Protein AF-A0A968RIL1-F1 (afdb_monomer_lite)

Sequence (267 aa):
MQGIQVLARLIKALFEVDYPDYLASLVTKQLEWQIQPVDIEAFRAKIRAVITHEDRTKELLIGYAEENPSEPVYIQYNIPERNEHFNPTIQQLRQVFGFPVTINLLDVEITTEGIYRPRAFVVEPDYLIDVSAVAMCFHQSGAYPILHLLKKFIPIESNKYLLLGNIANFFLDEQLSDSSKSYSDLLSQIFQLNPFAFCLMEDSEIKSLLASTKQHYAVLQKAIHQDFPTEGITASACFLEPSFYSETYGLQGRLDIFFSRTNNLPS

Foldseek 3Di:
DVVLLVVQVVCCVPVVDHDDPVCVVVNPDDPPPPPPPFAFPDKDQKWKWWFADDDPVQQWTWTATPVGRPDIATEHACDPPAHVVCVVVVVCCVVPVDPRWIKMFGTWTAGPVRYTYGRDIATPLQQADAPVLQVQQDDPVGGHNCRSVVVVVDDDDDDLVVLLVQLLLVLLVCCLVPVVDDPVNCVVVSCVSDVVSVVPDDPVSVVVSSVSSVVSNVVSSCCQPPVCVVVVFHSVQKDAFDKDGDSNRSYIYTDRIDGDPDPDDDD

Secondary structure (DSSP, 8-state):
-HHHHHHHHHHHHHH-PPPPHHHHHHHTS------PPPPEEEEEEEEEEEEEEEETTTTEEEEEETTEEEEEEEEE---TTTTGGGHHHHHHIIIII-SSEEEEEEEEEEETT-EEE-SEEEESTTSPEEHHHHHHTEETTEE-THHHHHHTTS-----HHHHHHHHHHHHHHHHHH-TT--HHHHHHHHHHH-HHHHHTS-HHHHHHHHHHHHHHHHHHHHIIIIIHHHTT--GGGEEES-EEEEGGGTEEEE-SEEE-SSS----

Radius of gyration: 27.77 Å; chains: 1; bounding box: 55×60×71 Å

Structure (mmCIF, N/CA/C/O backbone):
data_AF-A0A968RIL1-F1
#
_entry.id   AF-A0A968RIL1-F1
#
loop_
_atom_site.group_PDB
_atom_site.id
_atom_site.type_symbol
_atom_site.label_atom_id
_atom_site.label_alt_id
_atom_site.label_comp_id
_atom_site.label_asym_id
_atom_site.label_entity_id
_atom_site.label_seq_id
_atom_site.pdbx_PDB_ins_code
_atom_site.Cartn_x
_atom_site.Cartn_y
_atom_site.Cartn_z
_atom_site.occupancy
_atom_site.B_iso_or_equiv
_atom_site.auth_seq_id
_atom_site.auth_comp_id
_atom_site.auth_asym_id
_atom_site.auth_atom_id
_atom_site.pdbx_PDB_model_num
ATOM 1 N N . MET A 1 1 ? 21.136 22.119 -19.253 1.00 53.25 1 MET A N 1
ATOM 2 C CA . MET A 1 1 ? 21.306 23.142 -20.318 1.00 53.25 1 MET A CA 1
ATOM 3 C C . MET A 1 1 ? 19.989 23.558 -20.978 1.00 53.25 1 MET A C 1
ATOM 5 O O . MET A 1 1 ? 19.840 24.737 -21.263 1.00 53.25 1 MET A O 1
ATOM 9 N N . GLN A 1 2 ? 19.019 22.656 -21.174 1.00 57.53 2 GLN A N 1
ATOM 10 C CA . GLN A 1 2 ? 17.729 22.967 -21.821 1.00 57.53 2 GLN A CA 1
ATOM 11 C C . GLN A 1 2 ? 16.831 23.927 -21.010 1.00 57.53 2 GLN A C 1
ATOM 13 O O . GLN A 1 2 ? 16.226 24.822 -21.589 1.00 57.53 2 GLN A O 1
ATOM 18 N N . GLY A 1 3 ? 16.816 23.835 -19.673 1.00 64.00 3 GLY A N 1
ATOM 19 C CA . GLY A 1 3 ? 16.026 24.749 -18.827 1.00 64.00 3 GLY A CA 1
ATOM 20 C C . GLY A 1 3 ? 16.403 26.233 -18.968 1.00 64.00 3 GLY A C 1
ATOM 21 O O . GLY A 1 3 ? 15.532 27.096 -18.944 1.00 64.00 3 GLY A O 1
ATOM 22 N N . ILE A 1 4 ? 17.686 26.534 -19.210 1.00 72.94 4 ILE A N 1
ATOM 23 C CA . ILE A 1 4 ? 18.172 27.907 -19.439 1.00 72.94 4 ILE A CA 1
ATOM 24 C C . ILE A 1 4 ? 17.635 28.457 -20.768 1.00 72.94 4 ILE A C 1
ATOM 26 O O . ILE A 1 4 ? 17.275 29.627 -20.844 1.00 72.94 4 ILE A O 1
ATOM 30 N N . GLN A 1 5 ? 17.524 27.615 -21.802 1.00 70.38 5 GLN A N 1
ATOM 31 C CA . GLN A 1 5 ? 16.959 28.014 -23.095 1.00 70.38 5 GLN A CA 1
ATOM 32 C C . GLN A 1 5 ? 15.465 28.333 -22.984 1.00 70.38 5 GLN A C 1
ATOM 34 O O . GLN A 1 5 ? 15.009 29.328 -23.544 1.00 70.38 5 GLN A O 1
ATOM 39 N N . VAL A 1 6 ? 14.715 27.504 -22.250 1.00 73.56 6 VAL A N 1
ATOM 40 C CA . VAL A 1 6 ? 13.276 27.701 -22.019 1.00 73.56 6 VAL A CA 1
ATOM 41 C C . VAL A 1 6 ? 13.035 28.986 -21.230 1.00 73.56 6 VAL A C 1
ATOM 43 O O . VAL A 1 6 ? 12.244 29.817 -21.665 1.00 73.56 6 VAL A O 1
ATOM 46 N N . LEU A 1 7 ? 13.769 29.200 -20.134 1.00 77.38 7 LEU A N 1
ATOM 47 C CA . LEU A 1 7 ? 13.674 30.425 -19.334 1.00 77.38 7 LEU A CA 1
ATOM 48 C C . LEU A 1 7 ? 14.050 31.675 -20.138 1.00 77.38 7 LEU A C 1
ATOM 50 O O . LEU A 1 7 ? 13.319 32.659 -20.100 1.00 77.38 7 LEU A O 1
ATOM 54 N N . ALA A 1 8 ? 15.140 31.637 -20.910 1.00 77.75 8 ALA A N 1
ATOM 55 C CA . ALA A 1 8 ? 15.564 32.771 -21.732 1.00 77.75 8 ALA A CA 1
ATOM 56 C C . ALA A 1 8 ? 14.534 33.125 -22.821 1.00 77.75 8 ALA A C 1
ATOM 58 O O . ALA A 1 8 ? 14.268 34.304 -23.053 1.00 77.75 8 ALA A O 1
ATOM 59 N N . ARG A 1 9 ? 13.909 32.122 -23.458 1.00 73.88 9 ARG A N 1
ATOM 60 C CA . ARG A 1 9 ? 12.816 32.345 -24.421 1.00 73.88 9 ARG A CA 1
ATOM 61 C C . ARG A 1 9 ? 11.548 32.864 -23.747 1.00 73.88 9 ARG A C 1
ATOM 63 O O . ARG A 1 9 ? 10.910 33.751 -24.300 1.00 73.88 9 ARG A O 1
ATOM 70 N N . LEU A 1 10 ? 11.202 32.349 -22.567 1.00 78.25 10 LEU A N 1
ATOM 71 C CA . LEU A 1 10 ? 10.025 32.778 -21.809 1.00 78.25 10 LEU A CA 1
ATOM 72 C C . LEU A 1 10 ? 10.156 34.233 -21.342 1.00 78.25 10 LEU A C 1
ATOM 74 O O . LEU A 1 10 ? 9.219 35.007 -21.496 1.00 78.25 10 LEU A O 1
ATOM 78 N N . ILE A 1 11 ? 11.330 34.623 -20.834 1.00 81.88 11 ILE A N 1
ATOM 79 C CA . ILE A 1 11 ? 11.614 36.006 -20.428 1.00 81.88 11 ILE A CA 1
ATOM 80 C C . ILE A 1 11 ? 11.518 36.945 -21.635 1.00 81.88 11 ILE A C 1
ATOM 82 O O . ILE A 1 11 ? 10.842 37.967 -21.551 1.00 81.88 11 ILE A O 1
ATOM 86 N N . LYS A 1 12 ? 12.114 36.571 -22.775 1.00 82.88 12 LYS A N 1
ATOM 87 C CA . LYS A 1 12 ? 11.997 37.348 -24.016 1.00 82.88 12 LYS A CA 1
ATOM 88 C C . LYS A 1 12 ? 10.547 37.468 -24.497 1.00 82.88 12 LYS A C 1
ATOM 90 O O . LYS A 1 12 ? 10.151 38.534 -24.945 1.00 82.88 12 LYS A O 1
ATOM 95 N N . ALA A 1 13 ? 9.750 36.404 -24.392 1.00 82.06 13 ALA A N 1
ATOM 96 C CA . ALA A 1 13 ? 8.353 36.405 -24.827 1.00 82.06 13 ALA A CA 1
ATOM 97 C C . ALA A 1 13 ? 7.418 37.198 -23.897 1.00 82.06 13 ALA A C 1
ATOM 99 O O . ALA A 1 13 ? 6.479 37.820 -24.376 1.00 82.06 13 ALA A O 1
ATOM 100 N N . LEU A 1 14 ? 7.654 37.168 -22.581 1.00 84.56 14 LEU A N 1
ATOM 101 C CA . LEU A 1 14 ? 6.802 37.841 -21.592 1.00 84.56 14 LEU A CA 1
ATOM 102 C C . LEU A 1 14 ? 7.156 39.313 -21.392 1.00 84.56 14 LEU A C 1
ATOM 104 O O . LEU A 1 14 ? 6.270 40.118 -21.121 1.00 84.56 14 LEU A O 1
ATOM 108 N N . PHE A 1 15 ? 8.442 39.650 -21.470 1.00 85.00 15 PHE A N 1
ATOM 109 C CA . PHE A 1 15 ? 8.941 40.980 -21.123 1.00 85.00 15 PHE A CA 1
ATOM 110 C C . PHE A 1 15 ? 9.501 41.749 -22.323 1.00 85.00 15 PHE A C 1
ATOM 112 O O . PHE A 1 15 ? 9.922 42.885 -22.144 1.00 85.00 15 PHE A O 1
ATOM 119 N N . GLU A 1 16 ? 9.538 41.146 -23.518 1.00 81.12 16 GLU A N 1
ATOM 120 C CA . GLU A 1 16 ? 10.098 41.736 -24.750 1.00 81.12 16 GLU A CA 1
ATOM 121 C C . GLU A 1 16 ? 11.557 42.214 -24.611 1.00 81.12 16 GLU A C 1
ATOM 123 O O . GLU A 1 16 ? 12.050 43.017 -25.400 1.00 81.12 16 GLU A O 1
ATOM 128 N N . VAL A 1 17 ? 12.280 41.698 -23.613 1.00 84.19 17 VAL A N 1
ATOM 129 C CA . VAL A 1 17 ? 13.692 42.010 -23.374 1.00 84.19 17 VAL A CA 1
ATOM 130 C C . VAL A 1 17 ? 14.566 40.981 -24.081 1.00 84.19 17 VAL A C 1
ATOM 132 O O . VAL A 1 17 ? 14.414 39.772 -23.883 1.00 84.19 17 VAL A O 1
ATOM 135 N N . ASP A 1 18 ? 15.517 41.456 -24.883 1.00 77.56 18 ASP A N 1
ATOM 136 C CA . ASP A 1 18 ? 16.526 40.593 -25.486 1.00 77.56 18 ASP A CA 1
ATOM 137 C C . ASP A 1 18 ? 17.468 40.002 -24.428 1.00 77.56 18 ASP A C 1
ATOM 139 O O . ASP A 1 18 ? 17.887 40.665 -23.477 1.00 77.56 18 ASP A O 1
ATOM 143 N N . TYR A 1 19 ? 17.812 38.724 -24.589 1.00 79.94 19 TYR A N 1
ATOM 144 C CA . TYR A 1 19 ? 18.786 38.070 -23.721 1.00 79.94 19 TYR A CA 1
ATOM 145 C C . TYR A 1 19 ? 20.221 38.477 -24.111 1.00 79.94 19 TYR A C 1
ATOM 147 O O . TYR A 1 19 ? 20.496 38.691 -25.291 1.00 79.94 19 TYR A O 1
ATOM 155 N N . PRO A 1 20 ? 21.161 38.538 -23.149 1.00 80.81 20 PRO A N 1
ATOM 156 C CA . PRO A 1 20 ? 22.566 38.839 -23.424 1.00 80.81 20 PRO A CA 1
ATOM 157 C C . PRO A 1 20 ? 23.209 37.904 -24.462 1.00 80.81 20 PRO A C 1
ATOM 159 O O . PRO A 1 20 ? 22.924 36.705 -24.479 1.00 80.81 20 PRO A O 1
ATOM 162 N N . ASP A 1 21 ? 24.156 38.418 -25.252 1.00 76.38 21 ASP A N 1
ATOM 163 C CA . ASP A 1 21 ? 24.794 37.696 -26.370 1.00 76.38 21 ASP A CA 1
ATOM 164 C C . ASP A 1 21 ? 25.431 36.355 -25.976 1.00 76.38 21 ASP A C 1
ATOM 166 O O . ASP A 1 21 ? 25.415 35.396 -26.749 1.00 76.38 21 ASP A O 1
ATOM 170 N N . TYR A 1 22 ? 25.935 36.233 -24.743 1.00 75.94 22 TYR A N 1
ATOM 171 C CA . TYR A 1 22 ? 26.505 34.977 -24.246 1.00 75.94 22 TYR A CA 1
ATOM 172 C C . TYR A 1 22 ? 25.460 33.852 -24.088 1.00 75.94 22 TYR A C 1
ATOM 174 O O . TYR A 1 22 ? 25.831 32.680 -24.048 1.00 75.94 22 TYR A O 1
ATOM 182 N N . LEU A 1 23 ? 24.161 34.181 -24.023 1.00 72.31 23 LEU A N 1
ATOM 183 C CA . LEU A 1 23 ? 23.049 33.222 -24.041 1.00 72.31 23 LEU A CA 1
ATOM 184 C C . LEU A 1 23 ? 22.545 32.932 -25.461 1.00 72.31 23 LEU A C 1
ATOM 186 O O . LEU A 1 23 ? 21.860 31.930 -25.667 1.00 72.31 23 LEU A O 1
ATOM 190 N N . ALA A 1 24 ? 22.899 33.745 -26.459 1.00 71.75 24 ALA A N 1
ATOM 191 C CA . ALA A 1 24 ? 22.412 33.580 -27.828 1.00 71.75 24 ALA A CA 1
ATOM 192 C C . ALA A 1 24 ? 22.877 32.270 -28.477 1.00 71.75 24 ALA A C 1
ATOM 194 O O . ALA A 1 24 ? 22.104 31.629 -29.193 1.00 71.75 24 ALA A O 1
ATOM 195 N N . SER A 1 25 ? 24.098 31.829 -28.167 1.00 67.56 25 SER A N 1
ATOM 196 C CA . SER A 1 25 ? 24.654 30.535 -28.594 1.00 67.56 25 SER A CA 1
ATOM 197 C C . SER A 1 25 ? 23.993 29.336 -27.904 1.00 67.56 25 SER A C 1
ATOM 199 O O . SER A 1 25 ? 23.959 28.234 -28.449 1.00 67.56 25 SER A O 1
ATOM 201 N N . LEU A 1 26 ? 23.436 29.543 -26.707 1.00 65.56 26 LEU A N 1
ATOM 202 C CA . LEU A 1 26 ? 22.687 28.527 -25.979 1.00 65.56 26 LEU A CA 1
ATOM 203 C C . LEU A 1 26 ? 21.261 28.428 -26.523 1.00 65.56 26 LEU A C 1
ATOM 205 O O . LEU A 1 26 ? 20.776 27.323 -26.713 1.00 65.56 26 LEU A O 1
ATOM 209 N N . VAL A 1 27 ? 20.592 29.542 -26.823 1.00 63.34 27 VAL A N 1
ATOM 210 C CA . VAL A 1 27 ? 19.175 29.581 -27.243 1.00 63.34 27 VAL A CA 1
ATOM 211 C C . VAL A 1 27 ? 18.966 29.185 -28.717 1.00 63.34 27 VAL A C 1
ATOM 213 O O . VAL A 1 27 ? 17.836 28.915 -29.125 1.00 63.34 27 VAL A O 1
ATOM 216 N N . THR A 1 28 ? 20.032 29.092 -29.519 1.00 58.25 28 THR A N 1
ATOM 217 C CA . THR A 1 28 ? 19.972 28.799 -30.968 1.00 58.25 28 THR A CA 1
ATOM 218 C C . THR A 1 28 ? 19.616 27.354 -31.308 1.00 58.25 28 THR A C 1
ATOM 220 O O . THR A 1 28 ? 19.116 27.104 -32.402 1.00 58.25 28 THR A O 1
ATOM 223 N N . LYS A 1 29 ? 19.811 26.390 -30.396 1.00 58.31 29 LYS A N 1
ATOM 224 C CA . LYS A 1 29 ? 19.320 25.024 -30.626 1.00 58.31 29 LYS A CA 1
ATOM 225 C C . LYS A 1 29 ? 17.792 25.027 -30.577 1.00 58.31 29 LYS A C 1
ATOM 227 O O . LYS A 1 29 ? 17.181 25.360 -29.559 1.00 58.31 29 LYS A O 1
ATOM 232 N N . GLN A 1 30 ? 17.164 24.688 -31.697 1.00 52.94 30 GLN A N 1
ATOM 233 C CA . GLN A 1 30 ? 15.743 24.375 -31.754 1.00 52.94 30 GLN A CA 1
ATOM 234 C C . GLN A 1 30 ? 15.501 23.264 -30.718 1.00 52.94 30 GLN A C 1
ATOM 236 O O . GLN A 1 30 ? 16.172 22.234 -30.747 1.00 52.94 30 GLN A O 1
ATOM 241 N N . LEU A 1 31 ? 14.641 23.518 -29.724 1.00 52.09 31 LEU A N 1
ATOM 242 C CA . LEU A 1 31 ? 14.199 22.460 -28.820 1.00 52.09 31 LEU A CA 1
ATOM 243 C C . LEU A 1 31 ? 13.270 21.587 -29.656 1.00 52.09 31 LEU A C 1
ATOM 245 O O . LEU A 1 31 ? 12.082 21.879 -29.777 1.00 52.09 31 LEU A O 1
ATOM 249 N N . GLU A 1 32 ? 13.836 20.576 -30.299 1.00 43.81 32 GLU A N 1
ATOM 250 C CA . GLU A 1 32 ? 13.062 19.493 -30.877 1.00 43.81 32 GLU A CA 1
ATOM 251 C C . GLU A 1 32 ? 12.511 18.668 -29.717 1.00 43.81 32 GLU A C 1
ATOM 253 O O . GLU A 1 32 ? 13.123 17.707 -29.255 1.00 43.81 32 GLU A O 1
ATOM 258 N N . TRP A 1 33 ? 11.353 19.074 -29.203 1.00 46.56 33 TRP A N 1
ATOM 259 C CA . TRP A 1 33 ? 10.499 18.155 -28.467 1.00 46.56 33 TRP A CA 1
ATOM 260 C C . TRP A 1 33 ? 9.959 17.165 -29.489 1.00 46.56 33 TRP A C 1
ATOM 262 O O . TRP A 1 33 ? 8.890 17.361 -30.062 1.00 46.56 33 TRP A O 1
ATOM 272 N N . GLN A 1 34 ? 10.733 16.123 -29.771 1.00 43.75 34 GLN A N 1
ATOM 273 C CA . GLN A 1 34 ? 10.213 14.972 -30.485 1.00 43.75 34 GLN A CA 1
ATOM 274 C C . GLN A 1 34 ? 9.338 14.189 -29.506 1.00 43.75 34 GLN A C 1
ATOM 276 O O . GLN A 1 34 ? 9.743 13.166 -28.963 1.00 43.75 34 GLN A O 1
ATOM 281 N N . ILE A 1 35 ? 8.120 14.680 -29.268 1.00 51.22 35 ILE A N 1
ATOM 282 C CA . ILE A 1 35 ? 7.028 13.806 -28.844 1.00 51.22 35 ILE A CA 1
ATOM 283 C C . ILE A 1 35 ? 6.699 12.995 -30.094 1.00 51.22 35 ILE A C 1
ATOM 285 O O . ILE A 1 35 ? 5.795 13.341 -30.849 1.00 51.22 35 ILE A O 1
ATOM 289 N N . GLN A 1 36 ? 7.513 11.984 -30.393 1.00 55.31 36 GLN A N 1
ATOM 290 C CA . GLN A 1 36 ? 7.083 10.978 -31.346 1.00 55.31 36 GLN A CA 1
ATO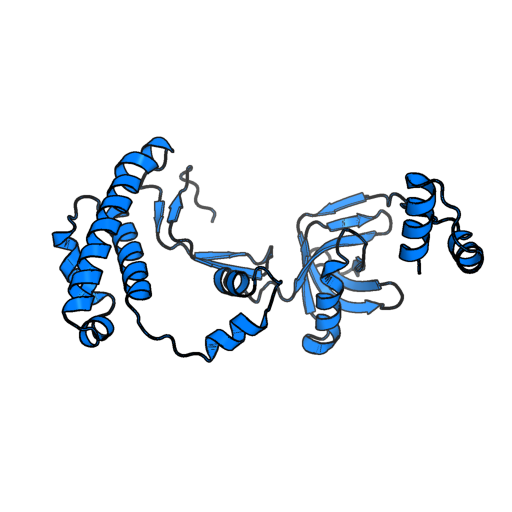M 291 C C . GLN A 1 36 ? 5.946 10.229 -30.650 1.00 55.31 36 GLN A C 1
ATOM 293 O O . GLN A 1 36 ? 6.183 9.661 -29.577 1.00 55.31 36 GLN A O 1
ATOM 298 N N . PRO A 1 37 ? 4.709 10.281 -31.173 1.00 64.50 37 PRO A N 1
ATOM 299 C CA . PRO A 1 37 ? 3.674 9.392 -30.685 1.00 64.50 37 PRO A CA 1
ATOM 300 C C . PRO A 1 37 ? 4.198 7.975 -30.902 1.00 64.50 37 PRO A C 1
ATOM 302 O O . PRO A 1 37 ? 4.520 7.591 -32.022 1.00 64.50 37 PRO A O 1
ATOM 305 N N . VAL A 1 38 ? 4.395 7.246 -29.810 1.00 77.25 38 VAL A N 1
ATOM 306 C CA . VAL A 1 38 ? 4.796 5.847 -29.893 1.00 77.25 38 VAL A CA 1
ATOM 307 C C . VAL A 1 38 ? 3.529 5.045 -30.101 1.00 77.25 38 VAL A C 1
ATOM 309 O O . VAL A 1 38 ? 2.594 5.169 -29.310 1.00 77.25 38 VAL A O 1
ATOM 312 N N . ASP A 1 39 ? 3.494 4.255 -31.168 1.00 86.69 39 ASP A N 1
ATOM 313 C CA . ASP A 1 39 ? 2.339 3.426 -31.479 1.00 86.69 39 ASP A CA 1
ATOM 314 C C . ASP A 1 39 ? 2.200 2.322 -30.423 1.00 86.69 39 ASP A C 1
ATOM 316 O O . ASP A 1 39 ? 3.096 1.497 -30.217 1.00 86.69 39 ASP A O 1
ATOM 320 N N . ILE A 1 40 ? 1.070 2.349 -29.715 1.00 90.19 40 ILE A N 1
ATOM 321 C CA . ILE A 1 40 ? 0.726 1.387 -28.669 1.00 90.19 40 ILE A CA 1
ATOM 322 C C . ILE A 1 40 ? -0.132 0.298 -29.306 1.00 90.19 40 ILE A C 1
ATOM 324 O O . ILE A 1 40 ? -1.228 0.567 -29.796 1.00 90.19 40 ILE A O 1
ATOM 328 N N . GLU A 1 41 ? 0.358 -0.935 -29.268 1.00 93.75 41 GLU A N 1
ATOM 329 C CA . GLU A 1 41 ? -0.364 -2.107 -29.762 1.00 93.75 41 GLU A CA 1
ATOM 330 C C . GLU A 1 41 ? -1.324 -2.655 -28.701 1.00 93.75 41 GLU A C 1
ATOM 332 O O . GLU A 1 41 ? -2.450 -3.050 -29.007 1.00 93.75 41 GLU A O 1
ATOM 337 N N . ALA A 1 42 ? -0.895 -2.668 -27.436 1.00 94.50 42 ALA A N 1
ATOM 338 C CA . ALA A 1 42 ? -1.668 -3.259 -26.355 1.00 94.50 42 ALA A CA 1
ATOM 339 C C . ALA A 1 42 ? -1.464 -2.553 -25.012 1.00 94.50 42 ALA A C 1
ATOM 341 O O . ALA A 1 42 ? -0.444 -1.916 -24.751 1.00 94.50 42 ALA A O 1
ATOM 342 N N . PHE A 1 43 ? -2.446 -2.733 -24.129 1.00 96.56 43 PHE A N 1
ATOM 343 C CA . PHE A 1 43 ? -2.391 -2.308 -22.735 1.00 96.56 43 PHE A CA 1
ATOM 344 C C . PHE A 1 43 ? -2.621 -3.500 -21.798 1.00 96.56 43 PHE A C 1
ATOM 346 O O . PHE A 1 43 ? -3.447 -4.384 -22.069 1.00 96.56 43 PHE A O 1
ATOM 353 N N . ARG A 1 44 ? -1.894 -3.518 -20.679 1.00 96.38 44 ARG A N 1
ATOM 354 C CA . ARG A 1 44 ? -2.031 -4.498 -19.595 1.00 96.38 44 ARG A CA 1
ATOM 355 C C . ARG A 1 44 ? -1.991 -3.782 -18.250 1.00 96.38 44 ARG A C 1
ATOM 357 O O . ARG A 1 44 ? -1.052 -3.050 -17.969 1.00 96.38 44 ARG A O 1
ATOM 364 N N . ALA A 1 45 ? -2.983 -4.030 -17.396 1.00 97.12 45 ALA A N 1
ATOM 365 C CA . ALA A 1 45 ? -3.045 -3.401 -16.073 1.00 97.12 45 ALA A CA 1
ATOM 366 C C . ALA A 1 45 ? -1.891 -3.845 -15.152 1.00 97.12 45 ALA A C 1
ATOM 368 O O . ALA A 1 45 ? -1.361 -3.039 -14.390 1.00 97.12 45 ALA A O 1
ATOM 369 N N . LYS A 1 46 ? -1.488 -5.118 -15.244 1.00 97.56 46 LYS A N 1
ATOM 370 C CA . LYS A 1 46 ? -0.384 -5.709 -14.482 1.00 97.56 46 LYS A CA 1
ATOM 371 C C . LYS A 1 46 ? 0.372 -6.705 -15.349 1.00 97.56 46 LYS A C 1
ATOM 373 O O . LYS A 1 46 ? -0.262 -7.472 -16.068 1.00 97.56 46 LYS A O 1
ATOM 378 N N . ILE A 1 47 ? 1.697 -6.725 -15.234 1.00 97.44 47 ILE A N 1
ATOM 379 C CA . ILE A 1 47 ? 2.551 -7.801 -15.747 1.00 97.44 47 ILE A CA 1
ATOM 380 C C . ILE A 1 47 ? 3.564 -8.159 -14.666 1.00 97.44 47 ILE A C 1
ATOM 382 O O . ILE A 1 47 ? 4.288 -7.287 -14.190 1.00 97.44 47 ILE A O 1
ATOM 386 N N . ARG A 1 48 ? 3.624 -9.437 -14.293 1.00 97.81 48 ARG A N 1
ATOM 387 C CA . ARG A 1 48 ? 4.630 -9.961 -13.368 1.00 97.81 48 ARG A CA 1
ATOM 388 C C . ARG A 1 48 ? 5.801 -10.522 -14.162 1.00 97.81 48 ARG A C 1
ATOM 390 O O . ARG A 1 48 ? 5.595 -11.285 -15.109 1.00 97.81 48 ARG A O 1
ATOM 397 N N . ALA A 1 49 ? 7.015 -10.107 -13.820 1.00 97.38 49 ALA A N 1
ATOM 398 C CA . ALA A 1 49 ? 8.217 -10.491 -14.545 1.00 97.38 49 ALA A CA 1
ATOM 399 C C . ALA A 1 49 ? 9.413 -10.694 -13.614 1.00 97.38 49 ALA A C 1
ATOM 401 O O . ALA A 1 49 ? 9.572 -9.998 -12.612 1.00 97.38 49 ALA A O 1
ATOM 402 N N . VAL A 1 50 ? 10.293 -11.615 -13.998 1.00 97.19 50 VAL A N 1
ATOM 403 C CA . VAL A 1 50 ? 11.606 -11.788 -13.372 1.00 97.19 50 VAL A CA 1
ATOM 404 C C . VAL A 1 50 ? 12.632 -11.059 -14.222 1.00 97.19 50 VAL A C 1
ATOM 406 O O . VAL A 1 50 ? 12.897 -11.437 -15.366 1.00 97.19 50 VAL A O 1
ATOM 409 N N . ILE A 1 51 ? 13.213 -10.000 -13.669 1.00 97.19 51 ILE A N 1
ATOM 410 C CA . ILE A 1 51 ? 14.245 -9.211 -14.336 1.00 97.19 51 ILE A CA 1
ATOM 411 C C . ILE A 1 51 ? 15.592 -9.868 -14.090 1.00 97.19 51 ILE A C 1
ATOM 413 O O . ILE A 1 51 ? 15.952 -10.151 -12.952 1.00 97.19 51 ILE A O 1
ATOM 417 N N . THR A 1 52 ? 16.340 -10.110 -15.160 1.00 96.12 52 THR A N 1
ATOM 418 C CA . THR A 1 52 ? 17.604 -10.859 -15.110 1.00 96.12 52 THR A CA 1
ATOM 419 C C . THR A 1 52 ? 18.827 -9.968 -15.241 1.00 96.12 52 THR A C 1
ATOM 421 O O . THR A 1 52 ? 19.889 -10.315 -14.734 1.00 96.12 52 THR A O 1
ATOM 424 N N . HIS A 1 53 ? 18.697 -8.842 -15.937 1.00 94.94 53 HIS A N 1
ATOM 425 C CA . HIS A 1 53 ? 19.755 -7.857 -16.104 1.00 94.94 53 HIS A CA 1
ATOM 426 C C . HIS A 1 53 ? 19.186 -6.555 -16.673 1.00 94.94 53 HIS A C 1
ATOM 428 O O . HIS A 1 53 ? 17.993 -6.427 -16.957 1.00 94.94 53 HIS A O 1
ATOM 434 N N . GLU A 1 54 ? 20.069 -5.584 -16.858 1.00 95.44 54 GLU A N 1
ATOM 435 C CA . GLU A 1 54 ? 19.745 -4.257 -17.348 1.00 95.44 54 GLU A CA 1
ATOM 436 C C . GLU A 1 54 ? 20.720 -3.838 -18.453 1.00 95.44 54 GLU A C 1
ATOM 438 O O . GLU A 1 54 ? 21.939 -3.937 -18.290 1.00 95.44 54 GLU A O 1
ATOM 443 N N . ASP A 1 55 ? 20.186 -3.295 -19.545 1.00 95.44 55 ASP A N 1
ATOM 444 C CA . ASP A 1 55 ? 20.947 -2.531 -20.529 1.00 95.44 55 ASP A CA 1
ATOM 445 C C . ASP A 1 55 ? 20.862 -1.035 -20.199 1.00 95.44 55 ASP A C 1
ATOM 447 O O . ASP A 1 55 ? 19.933 -0.319 -20.581 1.00 95.44 55 ASP A O 1
ATOM 451 N N . ARG A 1 56 ? 21.891 -0.549 -19.502 1.00 91.69 56 ARG A N 1
ATOM 452 C CA . ARG A 1 56 ? 22.008 0.851 -19.067 1.00 91.69 56 ARG A CA 1
ATOM 453 C C . ARG A 1 56 ? 22.144 1.837 -20.218 1.00 91.69 56 ARG A C 1
ATOM 455 O O . ARG A 1 56 ? 21.844 3.011 -20.039 1.00 91.69 56 ARG A O 1
ATOM 462 N N . THR A 1 57 ? 22.672 1.394 -21.358 1.00 92.75 57 THR A N 1
ATOM 463 C CA . THR A 1 57 ? 22.901 2.288 -22.501 1.00 92.75 57 THR A CA 1
ATOM 464 C C . THR A 1 57 ? 21.600 2.628 -23.207 1.00 92.75 57 THR A C 1
ATOM 466 O O . THR A 1 57 ? 21.475 3.720 -23.754 1.00 92.75 57 THR A O 1
ATOM 469 N N . LYS A 1 58 ? 20.635 1.707 -23.153 1.00 93.25 58 LYS A N 1
ATOM 470 C CA . LYS A 1 58 ? 19.308 1.849 -23.757 1.00 93.25 58 LYS A CA 1
ATOM 471 C C . LYS A 1 58 ? 18.201 2.144 -22.749 1.00 93.25 58 LYS A C 1
ATOM 473 O O . LYS A 1 58 ? 17.065 2.338 -23.161 1.00 93.25 58 LYS A O 1
ATOM 478 N N . GLU A 1 59 ? 18.530 2.156 -21.458 1.00 96.06 59 GLU A N 1
ATOM 479 C CA . GLU A 1 59 ? 17.575 2.338 -20.361 1.00 96.06 59 GLU A CA 1
ATOM 480 C C . GLU A 1 59 ? 16.476 1.262 -20.361 1.00 96.06 59 GLU A C 1
ATOM 482 O O . GLU A 1 59 ? 15.281 1.534 -20.223 1.00 96.06 59 GLU A O 1
ATOM 487 N N . LEU A 1 60 ? 16.911 0.006 -20.524 1.00 97.12 60 LEU A N 1
ATOM 488 C CA . LEU A 1 60 ? 16.045 -1.168 -20.574 1.00 97.12 60 LEU A CA 1
ATOM 489 C C . LEU A 1 60 ? 16.354 -2.134 -19.429 1.00 97.12 60 LEU A C 1
ATOM 491 O O . LEU A 1 60 ? 17.501 -2.530 -19.222 1.00 97.12 60 LEU A O 1
ATOM 495 N N . LEU A 1 61 ? 15.315 -2.588 -18.738 1.00 97.31 61 LEU A N 1
ATOM 496 C CA . LEU A 1 61 ? 15.344 -3.815 -17.950 1.00 97.31 61 LEU A CA 1
ATOM 497 C C . LEU A 1 61 ? 14.975 -4.998 -18.850 1.00 97.31 61 LEU A C 1
ATOM 499 O O . LEU A 1 61 ? 14.044 -4.901 -19.649 1.00 97.31 61 LEU A O 1
ATOM 503 N N . ILE A 1 62 ? 15.694 -6.112 -18.716 1.00 97.62 62 ILE A N 1
ATOM 504 C CA . ILE A 1 62 ? 15.499 -7.308 -19.542 1.00 97.62 62 ILE A CA 1
ATOM 505 C C . ILE A 1 62 ? 15.185 -8.494 -18.634 1.00 97.62 62 ILE A C 1
ATOM 507 O O . ILE A 1 62 ? 15.912 -8.805 -17.682 1.00 97.62 62 ILE A O 1
ATOM 511 N N . GLY A 1 63 ? 14.089 -9.176 -18.931 1.00 96.94 63 GLY A N 1
ATOM 512 C CA . GLY A 1 63 ? 13.579 -10.257 -18.100 1.00 96.94 63 GLY A CA 1
ATOM 513 C C . GLY A 1 63 ? 12.614 -11.155 -18.844 1.00 96.94 63 GLY A C 1
ATOM 514 O O . GLY A 1 63 ? 12.551 -11.124 -20.068 1.00 96.94 63 GLY A O 1
ATOM 515 N N . TYR A 1 64 ? 11.851 -11.931 -18.088 1.00 97.75 64 TYR A N 1
ATOM 516 C CA . TYR A 1 64 ? 10.841 -12.845 -18.612 1.00 97.75 64 TYR A CA 1
ATOM 517 C C . TYR A 1 64 ? 9.532 -12.611 -17.868 1.00 97.75 64 TYR A C 1
ATOM 519 O O . TYR A 1 64 ? 9.524 -12.570 -16.635 1.00 97.75 64 TYR A O 1
ATOM 527 N N . ALA A 1 65 ? 8.441 -12.426 -18.609 1.00 96.69 65 ALA A N 1
ATOM 528 C CA . ALA A 1 65 ? 7.108 -12.330 -18.025 1.00 96.69 65 ALA A CA 1
ATOM 529 C C . ALA A 1 65 ? 6.605 -13.728 -17.642 1.00 96.69 65 ALA A C 1
ATOM 531 O O . ALA A 1 65 ? 6.852 -14.693 -18.361 1.00 96.69 65 ALA A O 1
ATOM 532 N N . GLU A 1 66 ? 5.863 -13.850 -16.543 1.00 94.19 66 GLU A N 1
ATOM 533 C CA . GLU A 1 66 ? 5.336 -15.153 -16.105 1.00 94.19 66 GLU A CA 1
ATOM 534 C C . GLU A 1 66 ? 4.344 -15.761 -17.105 1.00 94.19 66 GLU A C 1
ATOM 536 O O . GLU A 1 66 ? 4.319 -16.974 -17.292 1.00 94.19 66 GLU A O 1
ATOM 541 N N . GLU A 1 67 ? 3.557 -14.921 -17.782 1.00 89.94 67 GLU A N 1
ATOM 542 C CA . GLU A 1 67 ? 2.593 -15.363 -18.799 1.00 89.94 67 GLU A CA 1
ATOM 543 C C . GLU A 1 67 ? 3.276 -15.948 -20.047 1.00 89.94 67 GLU A C 1
ATOM 545 O O . GLU A 1 67 ? 2.705 -16.809 -20.716 1.00 89.94 67 GLU A O 1
ATOM 550 N N . ASN A 1 68 ? 4.496 -15.498 -20.359 1.00 90.50 68 ASN A N 1
ATOM 551 C CA . ASN A 1 68 ? 5.289 -15.992 -21.482 1.00 90.50 68 ASN A CA 1
ATOM 552 C C . ASN A 1 68 ? 6.775 -16.086 -21.088 1.00 90.50 68 ASN A C 1
ATOM 554 O O . ASN A 1 68 ? 7.565 -15.195 -21.404 1.00 90.50 68 ASN A O 1
ATOM 558 N N . PRO A 1 69 ? 7.180 -17.175 -20.413 1.00 89.50 69 PRO A N 1
ATOM 559 C CA . PRO A 1 69 ? 8.535 -17.319 -19.892 1.00 89.50 69 PRO A CA 1
ATOM 560 C C . PRO A 1 69 ? 9.567 -17.693 -20.968 1.00 89.50 69 PRO A C 1
ATOM 562 O O . PRO A 1 69 ? 10.749 -17.813 -20.658 1.00 89.50 69 PRO A O 1
ATOM 565 N N . SER A 1 70 ? 9.140 -17.927 -22.215 1.00 89.94 70 SER A N 1
ATOM 566 C CA . SER A 1 70 ? 10.027 -18.375 -23.300 1.00 89.94 70 SER A CA 1
ATOM 567 C C . SER A 1 70 ? 10.687 -17.217 -24.044 1.00 89.94 70 SER A C 1
ATOM 569 O O . SER A 1 70 ? 11.757 -17.393 -24.624 1.00 89.94 70 SER A O 1
ATOM 571 N N . GLU A 1 71 ? 10.059 -16.043 -24.032 1.00 92.75 71 GLU A N 1
ATOM 572 C CA . GLU A 1 71 ? 10.515 -14.871 -24.773 1.00 92.75 71 GLU A CA 1
ATOM 573 C C . GLU A 1 71 ? 10.927 -13.757 -23.806 1.00 92.75 71 GLU A C 1
ATOM 575 O O . GLU A 1 71 ? 10.223 -13.493 -22.825 1.00 92.75 71 GLU A O 1
ATOM 580 N N . PRO A 1 72 ? 12.071 -13.097 -24.051 1.00 95.75 72 PRO A N 1
ATOM 581 C CA . PRO A 1 72 ? 12.489 -11.990 -23.217 1.00 95.75 72 PRO A CA 1
ATOM 582 C C . PRO A 1 72 ? 11.579 -10.782 -23.442 1.00 95.75 72 PRO A C 1
ATOM 584 O O . PRO A 1 72 ? 11.246 -10.431 -24.574 1.00 95.75 72 PRO A O 1
ATOM 587 N N . VAL A 1 73 ? 11.246 -10.099 -22.354 1.00 96.81 73 VAL A N 1
ATOM 588 C CA . VAL A 1 73 ? 10.567 -8.804 -22.381 1.00 96.81 73 VAL A CA 1
ATOM 589 C C . VAL A 1 73 ? 11.577 -7.683 -22.168 1.00 96.81 73 VAL A C 1
ATOM 591 O O . VAL A 1 73 ? 12.474 -7.777 -21.323 1.00 96.81 73 VAL A O 1
ATOM 594 N N . TYR A 1 74 ? 11.415 -6.608 -22.935 1.00 97.69 74 TYR A N 1
ATOM 595 C CA . TYR A 1 74 ? 12.255 -5.416 -22.877 1.00 97.69 74 TYR A CA 1
ATOM 596 C C . TYR A 1 74 ? 11.450 -4.282 -22.259 1.00 97.69 74 TYR A C 1
ATOM 598 O O . TYR A 1 74 ? 10.483 -3.806 -22.850 1.00 97.69 74 TYR A O 1
ATOM 606 N N . ILE A 1 75 ? 11.829 -3.861 -21.058 1.00 98.06 75 ILE A N 1
ATOM 607 C CA . ILE A 1 75 ? 11.049 -2.930 -20.246 1.00 98.06 75 ILE A CA 1
ATOM 608 C C . ILE A 1 75 ? 11.790 -1.606 -20.148 1.00 98.06 75 ILE A C 1
ATOM 610 O O . ILE A 1 75 ? 12.862 -1.521 -19.554 1.00 98.06 75 ILE A O 1
ATOM 614 N N . GLN A 1 76 ? 11.205 -0.561 -20.713 1.00 97.56 76 GLN A N 1
ATOM 615 C CA . GLN A 1 76 ? 11.792 0.769 -20.740 1.00 97.56 76 GLN A CA 1
ATOM 616 C C . GLN A 1 76 ? 11.501 1.532 -19.443 1.00 97.56 76 GLN A C 1
ATOM 618 O O . GLN A 1 76 ? 10.349 1.658 -19.014 1.00 97.56 76 GLN A O 1
ATOM 623 N N . TYR A 1 77 ? 12.554 2.074 -18.833 1.00 96.75 77 TYR A N 1
ATOM 624 C CA . TYR A 1 77 ? 12.467 2.985 -17.690 1.00 96.75 77 TYR A CA 1
ATOM 625 C C . TYR A 1 77 ? 13.000 4.375 -18.081 1.00 96.75 77 TYR A C 1
ATOM 627 O O . TYR A 1 77 ? 13.427 4.578 -19.213 1.00 96.75 77 TYR A O 1
ATOM 635 N N . ASN A 1 78 ? 12.949 5.339 -17.158 1.00 95.88 78 ASN A N 1
ATOM 636 C CA . ASN A 1 78 ? 13.369 6.726 -17.392 1.00 95.88 78 ASN A CA 1
ATOM 637 C C . ASN A 1 78 ? 12.557 7.464 -18.478 1.00 95.88 78 ASN A C 1
ATOM 639 O O . ASN A 1 78 ? 13.053 8.352 -19.166 1.00 95.88 78 ASN A O 1
ATOM 643 N N . ILE A 1 79 ? 11.284 7.108 -18.633 1.00 94.06 79 ILE A N 1
ATOM 644 C CA . ILE A 1 79 ? 10.376 7.775 -19.564 1.00 94.06 79 ILE A CA 1
ATOM 645 C C . ILE A 1 79 ? 9.834 9.047 -18.881 1.00 94.06 79 ILE A C 1
ATOM 647 O O 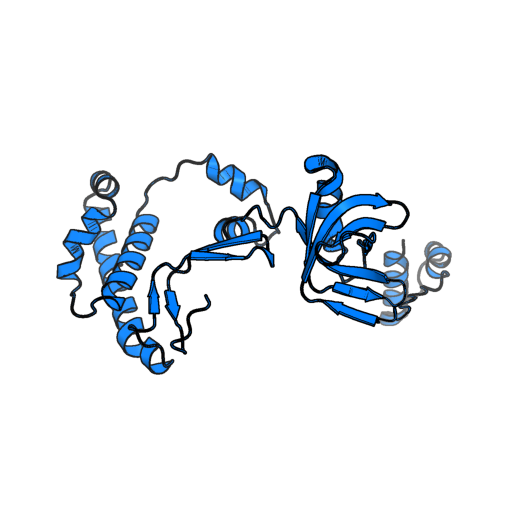. ILE A 1 79 ? 9.181 8.922 -17.830 1.00 94.06 79 ILE A O 1
ATOM 651 N N . PRO A 1 80 ? 10.060 10.247 -19.459 1.00 91.44 80 PRO A N 1
ATOM 652 C CA . PRO A 1 80 ? 9.561 11.510 -18.916 1.00 91.44 80 PRO A CA 1
ATOM 653 C C . PRO A 1 80 ? 8.053 11.478 -18.683 1.00 91.44 80 PRO A C 1
ATOM 655 O O . PRO A 1 80 ? 7.319 10.900 -19.487 1.00 91.44 80 PRO A O 1
ATOM 658 N N . GLU A 1 81 ? 7.598 12.060 -17.570 1.00 89.25 81 GLU A N 1
ATOM 659 C CA . GLU A 1 81 ? 6.178 12.134 -17.171 1.00 89.25 81 GLU A CA 1
ATOM 660 C C . GLU A 1 81 ? 5.465 10.780 -16.994 1.00 89.25 81 GLU A C 1
ATOM 662 O O . GLU A 1 81 ? 4.269 10.736 -16.702 1.00 89.25 81 GLU A O 1
ATOM 667 N N . ARG A 1 82 ? 6.185 9.660 -17.125 1.00 92.75 82 ARG A N 1
ATOM 668 C CA . ARG A 1 82 ? 5.611 8.318 -17.017 1.00 92.75 82 ARG A CA 1
ATOM 669 C C . ARG A 1 82 ? 6.205 7.517 -15.878 1.00 92.75 82 ARG A C 1
ATOM 671 O O . ARG A 1 82 ? 5.450 7.014 -15.056 1.00 92.75 82 ARG A O 1
ATOM 678 N N . ASN A 1 83 ? 7.524 7.335 -15.878 1.00 96.38 83 ASN A N 1
ATOM 679 C CA . ASN A 1 83 ? 8.185 6.474 -14.899 1.00 96.38 83 ASN A CA 1
ATOM 680 C C . ASN A 1 83 ? 9.591 6.947 -14.481 1.00 96.38 83 ASN A C 1
ATOM 682 O O . ASN A 1 83 ? 10.255 6.264 -13.703 1.00 96.38 83 ASN A O 1
ATOM 686 N N . GLU A 1 84 ? 10.032 8.134 -14.915 1.00 95.25 84 GLU A N 1
ATOM 687 C CA . GLU A 1 84 ? 11.324 8.735 -14.530 1.00 95.25 84 GLU A CA 1
ATOM 688 C C . GLU A 1 84 ? 11.522 8.870 -13.010 1.00 95.25 84 GLU A C 1
ATOM 690 O O . GLU A 1 84 ? 12.631 8.750 -12.490 1.00 95.25 84 GLU A O 1
ATOM 695 N N . HIS A 1 85 ? 10.434 9.050 -12.262 1.00 92.31 85 HIS A N 1
ATOM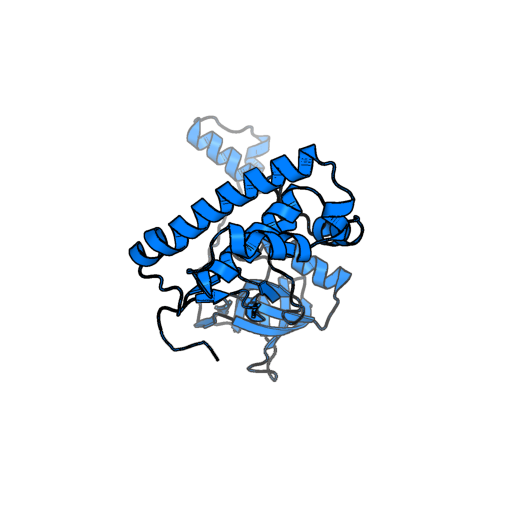 696 C CA . HIS A 1 85 ? 10.449 9.167 -10.802 1.00 92.31 85 HIS A CA 1
ATOM 697 C C . HIS A 1 85 ? 10.856 7.855 -10.109 1.00 92.31 85 HIS A C 1
ATOM 699 O O . HIS A 1 85 ? 11.226 7.875 -8.937 1.00 92.31 85 HIS A O 1
ATOM 705 N N . PHE A 1 86 ? 10.865 6.731 -10.834 1.00 95.00 86 PHE A N 1
ATOM 706 C CA . PHE A 1 86 ? 11.362 5.442 -10.355 1.00 95.00 86 PHE A CA 1
ATOM 707 C C . PHE A 1 86 ? 12.855 5.220 -10.627 1.00 95.00 86 PHE A C 1
ATOM 709 O O . PHE A 1 86 ? 13.391 4.203 -10.194 1.00 95.00 86 PHE A O 1
ATOM 716 N N . ASN A 1 87 ? 13.574 6.154 -11.261 1.00 94.56 87 ASN A N 1
ATOM 717 C CA . ASN A 1 87 ? 15.024 6.025 -11.469 1.00 94.56 87 ASN A CA 1
ATOM 718 C C . ASN A 1 87 ? 15.816 5.722 -10.181 1.00 94.56 87 ASN A C 1
ATOM 720 O O . ASN A 1 87 ? 16.708 4.869 -10.235 1.00 94.56 87 ASN A O 1
ATOM 724 N N . PRO A 1 88 ? 15.507 6.334 -9.013 1.00 92.31 88 PRO A N 1
ATOM 725 C CA . PRO A 1 88 ? 16.134 5.943 -7.754 1.00 92.31 88 PRO A CA 1
ATOM 726 C C . PRO A 1 88 ? 15.874 4.473 -7.404 1.00 92.31 88 PRO A C 1
ATOM 728 O O . PRO A 1 88 ? 16.800 3.778 -6.998 1.00 92.31 88 PRO A O 1
ATOM 731 N N . THR A 1 89 ? 14.655 3.973 -7.620 1.00 91.81 89 THR A N 1
ATOM 732 C CA . THR A 1 89 ? 14.296 2.560 -7.424 1.00 91.81 89 THR A CA 1
ATOM 733 C C . THR A 1 89 ? 15.098 1.651 -8.353 1.00 91.81 89 THR A C 1
ATOM 735 O O . THR A 1 89 ? 15.687 0.679 -7.887 1.00 91.81 89 THR A O 1
ATOM 738 N N . ILE A 1 90 ? 15.218 1.999 -9.640 1.00 94.12 90 ILE A N 1
ATOM 739 C CA . ILE A 1 90 ? 16.045 1.246 -10.599 1.00 94.12 90 ILE A CA 1
ATOM 740 C C . ILE A 1 90 ? 17.516 1.236 -10.167 1.00 94.12 90 ILE A C 1
ATOM 742 O O . ILE A 1 90 ? 18.190 0.213 -10.247 1.00 94.12 90 ILE A O 1
ATOM 746 N N . GLN A 1 91 ? 18.030 2.345 -9.633 1.00 92.25 91 GLN A N 1
ATOM 747 C CA . GLN A 1 91 ? 19.374 2.373 -9.063 1.00 92.25 91 GLN A CA 1
ATOM 748 C C . GLN A 1 91 ? 19.510 1.441 -7.844 1.00 92.25 91 GLN A C 1
ATOM 750 O O . GLN A 1 91 ? 20.537 0.771 -7.721 1.00 92.25 91 GLN A O 1
ATOM 755 N N . GLN A 1 92 ? 18.501 1.368 -6.968 1.00 89.00 92 GLN A N 1
ATOM 756 C CA . GLN A 1 92 ? 18.506 0.456 -5.816 1.00 89.00 92 GLN A CA 1
ATOM 757 C C . GLN A 1 92 ? 18.478 -1.018 -6.234 1.00 89.00 92 GLN A C 1
ATOM 759 O O . GLN A 1 92 ? 19.161 -1.824 -5.602 1.00 89.00 92 GLN A O 1
ATOM 764 N N . LEU A 1 93 ? 17.781 -1.369 -7.323 1.00 90.62 93 LEU A N 1
ATOM 765 C CA . LEU A 1 93 ? 17.834 -2.724 -7.892 1.00 90.62 93 LEU A CA 1
ATOM 766 C C . LEU A 1 93 ? 19.278 -3.162 -8.151 1.00 90.62 93 LEU A C 1
ATOM 768 O O . LEU A 1 93 ? 19.668 -4.264 -7.785 1.00 90.62 93 LEU A O 1
ATOM 772 N N . ARG A 1 94 ? 20.107 -2.262 -8.692 1.00 86.25 94 ARG A N 1
ATOM 773 C CA . ARG A 1 94 ? 21.521 -2.538 -8.997 1.00 86.25 94 ARG A CA 1
ATOM 774 C C . ARG A 1 94 ? 22.388 -2.681 -7.747 1.00 86.25 94 ARG A C 1
ATOM 776 O O . ARG A 1 94 ? 23.326 -3.469 -7.738 1.00 86.25 94 ARG A O 1
ATOM 783 N N . GLN A 1 95 ? 22.149 -1.834 -6.747 1.00 87.12 95 GLN A N 1
ATOM 784 C CA . GLN A 1 95 ? 23.059 -1.661 -5.610 1.00 87.12 95 GLN A CA 1
ATOM 785 C C . GLN A 1 95 ? 22.745 -2.587 -4.437 1.00 87.12 95 GLN A C 1
ATOM 787 O O . GLN A 1 95 ? 23.656 -2.926 -3.684 1.00 87.12 95 GLN A O 1
ATOM 792 N N . VAL A 1 96 ? 21.474 -2.953 -4.266 1.00 86.88 96 VAL A N 1
ATOM 793 C CA . VAL A 1 96 ? 20.987 -3.634 -3.063 1.00 86.88 96 VAL A CA 1
ATOM 794 C C . VAL A 1 96 ? 20.395 -4.998 -3.392 1.00 86.88 96 VAL A C 1
ATOM 796 O O . VAL A 1 96 ? 20.827 -5.987 -2.812 1.00 86.88 96 VAL A O 1
ATOM 799 N N . PHE A 1 97 ? 19.432 -5.062 -4.315 1.00 85.31 97 PHE A N 1
ATOM 800 C CA . PHE A 1 97 ? 18.732 -6.315 -4.626 1.00 85.31 97 PHE A CA 1
ATOM 801 C C . PHE A 1 97 ? 19.586 -7.253 -5.487 1.00 85.31 97 PHE A C 1
ATOM 803 O O . PHE A 1 97 ? 19.668 -8.448 -5.217 1.00 85.31 97 PHE A O 1
ATOM 810 N N . GLY A 1 98 ? 20.260 -6.699 -6.495 1.00 90.06 98 GLY A N 1
ATOM 811 C CA . GLY A 1 98 ? 20.901 -7.481 -7.543 1.00 90.06 98 GLY A CA 1
ATOM 812 C C . GLY A 1 98 ? 19.883 -8.098 -8.504 1.00 90.06 98 GLY A C 1
ATOM 813 O O . GLY A 1 98 ? 18.681 -7.857 -8.416 1.00 90.06 98 GLY A O 1
ATOM 814 N N . PHE A 1 99 ? 20.389 -8.888 -9.448 1.00 93.50 99 PHE A N 1
ATOM 815 C CA . PHE A 1 99 ? 19.573 -9.684 -10.358 1.00 93.50 99 PHE A CA 1
ATOM 816 C C . PHE A 1 99 ? 19.885 -11.179 -10.166 1.00 93.50 99 PHE A C 1
ATOM 818 O O . PHE A 1 99 ? 21.040 -11.513 -9.880 1.00 93.50 99 PHE A O 1
ATOM 825 N N . PRO A 1 100 ? 18.911 -12.085 -10.372 1.00 95.25 100 PRO A N 1
ATOM 826 C CA . PRO A 1 100 ? 17.534 -11.814 -10.788 1.00 95.25 100 PRO A CA 1
ATOM 827 C C . PRO A 1 100 ? 16.653 -11.242 -9.664 1.00 95.25 100 PRO A C 1
ATOM 829 O O . PRO A 1 100 ? 16.925 -11.478 -8.493 1.00 95.25 100 PRO A O 1
ATOM 832 N N . VAL A 1 101 ? 15.599 -10.506 -10.031 1.00 95.94 101 VAL A N 1
ATOM 833 C CA . VAL A 1 101 ? 14.640 -9.886 -9.095 1.00 95.94 101 VAL A CA 1
ATOM 834 C C . VAL A 1 101 ? 13.222 -9.945 -9.658 1.00 95.94 101 VAL A C 1
ATOM 836 O O . VAL A 1 101 ? 13.024 -9.751 -10.863 1.00 95.94 101 VAL A O 1
ATOM 839 N N . THR A 1 102 ? 12.234 -10.205 -8.806 1.00 96.44 102 THR A N 1
ATOM 840 C CA . THR A 1 102 ? 10.825 -10.256 -9.225 1.00 96.44 102 THR A CA 1
ATOM 841 C C . THR A 1 102 ? 10.213 -8.864 -9.160 1.00 96.44 102 THR A C 1
ATOM 843 O O . THR A 1 102 ? 10.379 -8.152 -8.170 1.00 96.44 102 THR A O 1
ATOM 846 N N . ILE A 1 103 ? 9.502 -8.450 -10.210 1.00 97.06 103 ILE A N 1
ATOM 847 C CA . ILE A 1 103 ? 8.864 -7.134 -10.287 1.00 97.06 103 ILE A CA 1
ATOM 848 C C . ILE A 1 103 ? 7.454 -7.259 -10.864 1.00 97.06 103 ILE A C 1
ATOM 850 O O . ILE A 1 103 ? 7.241 -7.917 -11.884 1.00 97.06 103 ILE A O 1
ATOM 854 N N . ASN A 1 104 ? 6.507 -6.547 -10.255 1.00 98.25 104 ASN A N 1
ATOM 855 C CA . ASN A 1 104 ? 5.238 -6.211 -10.890 1.00 98.25 104 ASN A CA 1
ATOM 856 C C . ASN A 1 104 ? 5.355 -4.876 -11.629 1.00 98.25 104 ASN A C 1
ATOM 858 O O . ASN A 1 104 ? 5.738 -3.848 -11.066 1.00 98.25 104 ASN A O 1
ATOM 862 N N . LEU A 1 105 ? 5.004 -4.906 -12.908 1.00 98.06 105 LEU A N 1
ATOM 863 C CA . LEU A 1 105 ? 4.860 -3.752 -13.780 1.00 98.06 105 LEU A CA 1
ATOM 864 C C . LEU A 1 105 ? 3.391 -3.344 -13.801 1.00 98.06 105 LEU A C 1
ATOM 866 O O . LEU A 1 105 ? 2.529 -4.182 -14.073 1.00 98.06 105 LEU A O 1
ATOM 870 N N . LEU A 1 106 ? 3.106 -2.073 -13.535 1.00 98.19 106 LEU A N 1
ATOM 871 C CA . LEU A 1 106 ? 1.737 -1.558 -13.467 1.00 98.19 106 LEU A CA 1
ATOM 872 C C . LEU A 1 106 ? 1.449 -0.600 -14.621 1.00 98.19 106 LEU A C 1
ATOM 874 O O . LEU A 1 106 ? 2.324 0.186 -15.004 1.00 98.19 106 LEU A O 1
ATOM 878 N N . ASP A 1 107 ? 0.218 -0.657 -15.134 1.00 97.56 107 ASP A N 1
ATOM 879 C CA . ASP A 1 107 ? -0.271 0.132 -16.270 1.00 97.56 107 ASP A CA 1
ATOM 880 C C . ASP A 1 107 ? 0.721 0.112 -17.447 1.00 97.56 107 ASP A C 1
ATOM 882 O O . ASP A 1 107 ? 1.374 1.106 -17.784 1.00 97.56 107 ASP A O 1
ATOM 886 N N . VAL A 1 108 ? 0.891 -1.062 -18.045 1.00 97.75 108 VAL A N 1
ATOM 887 C CA . VAL A 1 108 ? 1.903 -1.320 -19.068 1.00 97.75 108 VAL A CA 1
ATOM 888 C C . VAL A 1 108 ? 1.332 -1.070 -20.456 1.00 97.75 108 VAL A C 1
ATOM 890 O O . VAL A 1 108 ? 0.403 -1.749 -20.894 1.00 97.75 108 VAL A O 1
ATOM 893 N N . GLU A 1 109 ? 1.929 -0.115 -21.163 1.00 97.38 109 GLU A N 1
ATOM 894 C CA . GLU A 1 109 ? 1.752 0.051 -22.606 1.00 97.38 109 GLU A CA 1
ATOM 895 C C . GLU A 1 109 ? 2.791 -0.801 -23.330 1.00 97.38 109 GLU A C 1
ATOM 897 O O . GLU A 1 109 ? 3.972 -0.759 -22.982 1.00 97.38 109 GLU A O 1
ATOM 902 N N . ILE A 1 110 ? 2.356 -1.567 -24.324 1.00 96.38 110 ILE A N 1
ATOM 903 C CA . ILE A 1 110 ? 3.228 -2.381 -25.170 1.00 96.38 110 ILE A CA 1
ATOM 904 C C . ILE A 1 110 ? 3.249 -1.734 -26.549 1.00 96.38 110 ILE A C 1
ATOM 906 O O . ILE A 1 110 ? 2.196 -1.539 -27.164 1.00 96.38 110 ILE A O 1
ATOM 910 N N . THR A 1 111 ? 4.439 -1.354 -27.005 1.00 95.69 111 THR A N 1
ATOM 911 C CA . THR A 1 111 ? 4.624 -0.751 -28.329 1.00 95.69 111 THR A CA 1
ATOM 912 C C . THR A 1 111 ? 4.524 -1.805 -29.427 1.00 95.69 111 THR A C 1
ATOM 914 O O . THR A 1 111 ? 4.719 -2.990 -29.166 1.00 95.69 111 THR A O 1
ATOM 917 N N . THR A 1 112 ? 4.321 -1.378 -30.673 1.00 92.25 112 THR A N 1
ATOM 918 C CA . THR A 1 112 ? 4.385 -2.263 -31.857 1.00 92.25 112 THR A CA 1
ATOM 919 C C . THR A 1 112 ? 5.747 -2.942 -32.055 1.00 92.25 112 THR A C 1
ATOM 921 O O . THR A 1 112 ? 5.874 -3.888 -32.824 1.00 92.25 112 THR A O 1
ATOM 924 N N . GLU A 1 113 ? 6.790 -2.447 -31.385 1.00 92.19 113 GLU A N 1
ATOM 925 C CA . GLU A 1 113 ? 8.135 -3.035 -31.369 1.00 92.19 113 GLU A CA 1
ATOM 926 C C . GLU A 1 113 ? 8.320 -4.046 -30.220 1.00 92.19 113 GLU A C 1
ATOM 928 O O . GLU A 1 113 ? 9.419 -4.561 -30.018 1.00 92.19 113 GLU A O 1
ATOM 933 N N . GLY A 1 114 ? 7.269 -4.317 -29.438 1.00 92.75 114 GLY A N 1
ATOM 934 C CA . GLY A 1 114 ? 7.310 -5.224 -28.291 1.00 92.75 114 GLY A CA 1
ATOM 935 C C . GLY A 1 114 ? 8.007 -4.644 -27.055 1.00 92.75 114 GLY A C 1
ATOM 936 O O . GLY A 1 114 ? 8.435 -5.404 -26.187 1.00 92.75 114 GLY A O 1
ATOM 937 N N . ILE A 1 115 ? 8.144 -3.315 -26.954 1.00 96.31 115 ILE A N 1
ATOM 938 C CA . ILE A 1 115 ? 8.746 -2.649 -25.790 1.00 96.31 115 ILE A CA 1
ATOM 939 C C . ILE A 1 115 ? 7.675 -2.354 -24.742 1.00 96.31 115 ILE A C 1
ATOM 941 O O . ILE A 1 115 ? 6.626 -1.781 -25.033 1.00 96.31 115 ILE A O 1
ATOM 945 N N . TYR A 1 116 ? 7.971 -2.706 -23.497 1.00 97.50 116 TYR A N 1
ATOM 946 C CA . TYR A 1 116 ? 7.073 -2.581 -22.359 1.00 97.50 116 TYR A CA 1
ATOM 947 C C . TYR A 1 116 ? 7.348 -1.254 -21.658 1.00 97.50 116 TYR A C 1
ATOM 949 O O . TYR A 1 116 ? 8.454 -0.999 -21.182 1.00 97.50 116 TYR A O 1
ATOM 957 N N . ARG A 1 117 ? 6.331 -0.402 -21.567 1.00 97.38 117 ARG A N 1
ATOM 958 C CA . ARG A 1 117 ? 6.403 0.942 -20.985 1.00 97.38 117 ARG A CA 1
ATOM 959 C C . ARG A 1 117 ? 5.476 1.011 -19.767 1.00 97.38 117 ARG A C 1
ATOM 961 O O . ARG A 1 117 ? 4.337 1.464 -19.889 1.00 97.38 117 ARG A O 1
ATOM 968 N N . PRO A 1 118 ? 5.905 0.554 -18.582 1.00 98.00 118 PRO A N 1
ATOM 969 C CA . PRO A 1 118 ? 5.099 0.619 -17.361 1.00 98.00 118 PRO A CA 1
ATOM 970 C C . PRO A 1 118 ? 5.004 2.048 -16.817 1.00 98.00 118 PRO A C 1
ATOM 972 O O . PRO A 1 118 ? 5.891 2.867 -17.073 1.00 98.00 118 PRO A O 1
ATOM 975 N N . ARG A 1 119 ? 3.966 2.343 -16.030 1.00 97.69 119 ARG A N 1
ATOM 976 C CA . ARG A 1 119 ? 3.892 3.582 -15.229 1.00 97.69 119 ARG A CA 1
ATOM 977 C C . ARG A 1 119 ? 4.545 3.433 -13.862 1.00 97.69 119 ARG A C 1
ATOM 979 O O . ARG A 1 119 ? 5.086 4.399 -13.338 1.00 97.69 119 ARG A O 1
ATOM 986 N N . ALA A 1 120 ? 4.510 2.237 -13.284 1.00 97.56 120 ALA A N 1
ATOM 987 C CA . ALA A 1 120 ? 5.111 1.982 -11.982 1.00 97.56 120 ALA A CA 1
ATOM 988 C C . ALA A 1 120 ? 5.747 0.595 -11.901 1.00 97.56 120 ALA A C 1
ATOM 990 O O . ALA A 1 120 ? 5.387 -0.324 -12.639 1.00 97.56 120 ALA A O 1
ATOM 991 N N . PHE A 1 121 ? 6.687 0.479 -10.965 1.00 97.31 121 PHE A N 1
ATOM 992 C CA . PHE A 1 121 ? 7.414 -0.742 -10.649 1.00 97.31 121 PHE A CA 1
ATOM 993 C C . PHE A 1 121 ? 7.202 -1.079 -9.176 1.00 97.31 121 PHE A C 1
ATOM 995 O O . PHE A 1 121 ? 7.402 -0.223 -8.310 1.00 97.31 121 PHE A O 1
ATOM 1002 N N . VAL A 1 122 ? 6.848 -2.327 -8.893 1.00 96.94 122 VAL A N 1
ATOM 1003 C CA . VAL A 1 122 ? 6.757 -2.877 -7.538 1.00 96.94 122 VAL A CA 1
ATOM 1004 C C . VAL A 1 122 ? 7.783 -3.994 -7.436 1.00 96.94 122 VAL A C 1
ATOM 1006 O O . VAL A 1 122 ? 7.637 -5.038 -8.066 1.00 96.94 122 VAL A O 1
ATOM 1009 N N . VAL A 1 123 ? 8.855 -3.732 -6.695 1.00 95.62 123 VAL A N 1
ATOM 1010 C CA . VAL A 1 123 ? 9.981 -4.656 -6.517 1.00 95.62 123 VAL A CA 1
ATOM 1011 C C . VAL A 1 123 ? 9.646 -5.658 -5.423 1.00 95.62 123 VAL A C 1
ATOM 1013 O O . VAL A 1 123 ? 9.195 -5.244 -4.360 1.00 95.62 123 VAL A O 1
ATOM 1016 N N . GLU A 1 124 ? 9.906 -6.941 -5.679 1.00 95.00 124 GLU A N 1
ATOM 1017 C CA . GLU A 1 124 ? 9.600 -8.056 -4.775 1.00 95.00 124 GLU A CA 1
ATOM 1018 C C . GLU A 1 124 ? 8.146 -7.992 -4.267 1.00 95.00 124 GLU A C 1
ATOM 1020 O O . GLU A 1 124 ? 7.909 -7.825 -3.070 1.00 95.00 124 GLU A O 1
ATOM 1025 N N . PRO A 1 125 ? 7.149 -8.099 -5.171 1.00 96.00 125 PRO A N 1
ATOM 1026 C CA . PRO A 1 125 ? 5.733 -7.913 -4.837 1.00 96.00 125 PRO A CA 1
ATOM 1027 C C . PRO A 1 125 ? 5.189 -8.904 -3.795 1.00 96.00 125 PRO A C 1
ATOM 1029 O O . PRO A 1 125 ? 4.158 -8.640 -3.180 1.00 96.00 125 PRO A O 1
ATOM 1032 N N . ASP A 1 126 ? 5.876 -10.023 -3.559 1.00 95.38 126 ASP A N 1
ATOM 1033 C CA . ASP A 1 126 ? 5.513 -10.989 -2.517 1.00 95.38 126 ASP A CA 1
ATOM 1034 C C . ASP A 1 126 ? 5.981 -10.555 -1.114 1.00 95.38 126 ASP A C 1
ATOM 1036 O O . ASP A 1 126 ? 5.510 -11.079 -0.102 1.00 95.38 126 ASP A O 1
ATOM 1040 N N . TYR A 1 127 ? 6.891 -9.579 -1.022 1.00 93.88 127 TYR A N 1
ATOM 1041 C CA . TYR A 1 127 ? 7.334 -9.005 0.244 1.00 93.88 127 TYR A CA 1
ATOM 1042 C C . TYR A 1 127 ? 6.356 -7.922 0.709 1.00 93.88 127 TYR A C 1
ATOM 1044 O O . TYR A 1 127 ? 6.565 -6.723 0.521 1.00 93.88 127 TYR A O 1
ATOM 1052 N N . LEU A 1 128 ? 5.252 -8.365 1.313 1.00 95.94 128 LEU A N 1
ATOM 1053 C CA . LEU A 1 128 ? 4.142 -7.487 1.670 1.00 95.94 128 LEU A CA 1
ATOM 1054 C C . LEU A 1 128 ? 4.497 -6.520 2.809 1.00 95.94 128 LEU A C 1
ATOM 1056 O O . LEU A 1 128 ? 4.808 -6.927 3.932 1.00 95.94 128 LEU A O 1
ATOM 1060 N N . ILE A 1 129 ? 4.366 -5.222 2.540 1.00 94.12 129 ILE A N 1
ATOM 1061 C CA . ILE A 1 129 ? 4.565 -4.149 3.518 1.00 94.12 129 ILE A CA 1
ATOM 1062 C C . ILE A 1 129 ? 3.217 -3.642 4.031 1.00 94.12 129 ILE A C 1
ATOM 1064 O O . ILE A 1 129 ? 2.302 -3.387 3.250 1.00 94.12 129 ILE A O 1
ATOM 1068 N N . ASP A 1 130 ? 3.104 -3.432 5.345 1.00 94.56 130 ASP A N 1
ATOM 1069 C CA . ASP A 1 130 ? 1.918 -2.808 5.934 1.00 94.56 130 ASP A CA 1
ATOM 1070 C C . ASP A 1 130 ? 1.671 -1.400 5.372 1.00 94.56 130 ASP A C 1
ATOM 1072 O O . ASP A 1 130 ? 2.561 -0.543 5.385 1.00 94.56 130 ASP A O 1
ATOM 1076 N N . VAL A 1 131 ? 0.434 -1.093 4.977 1.00 94.50 131 VAL A N 1
ATOM 1077 C CA . VAL A 1 131 ? 0.064 0.253 4.500 1.00 94.50 131 VAL A CA 1
ATOM 1078 C C . VAL A 1 131 ? 0.382 1.326 5.546 1.00 94.50 131 VAL A C 1
ATOM 1080 O O . VAL A 1 131 ? 0.852 2.406 5.195 1.00 94.50 131 VAL A O 1
ATOM 1083 N N . SER A 1 132 ? 0.227 1.034 6.841 1.00 91.75 132 SER A N 1
ATOM 1084 C CA . SER A 1 132 ? 0.602 1.964 7.916 1.00 91.75 132 SER A CA 1
ATOM 1085 C C . SER A 1 132 ? 2.113 2.216 7.989 1.00 91.75 132 SER A C 1
ATOM 1087 O O . SER A 1 132 ? 2.533 3.312 8.363 1.00 91.75 132 SER A O 1
ATOM 1089 N N . ALA A 1 133 ? 2.940 1.230 7.627 1.00 92.50 133 ALA A N 1
ATOM 1090 C CA . ALA A 1 133 ? 4.388 1.399 7.525 1.00 92.50 133 ALA A CA 1
ATOM 1091 C C . ALA A 1 133 ? 4.759 2.297 6.341 1.00 92.50 133 ALA A C 1
ATOM 1093 O O . ALA A 1 133 ? 5.613 3.171 6.486 1.00 92.50 133 ALA A O 1
ATOM 1094 N N . VAL A 1 134 ? 4.077 2.135 5.205 1.00 93.06 134 VAL A N 1
ATOM 1095 C CA . VAL A 1 134 ? 4.242 3.018 4.044 1.00 93.06 134 VAL A CA 1
ATOM 1096 C C . VAL A 1 134 ? 3.803 4.439 4.388 1.00 93.06 134 VAL A C 1
ATOM 1098 O O . VAL A 1 134 ? 4.589 5.366 4.219 1.00 93.06 134 VAL A O 1
ATOM 1101 N N . ALA A 1 135 ? 2.603 4.615 4.949 1.00 92.00 135 ALA A N 1
ATOM 1102 C CA . ALA A 1 135 ? 2.051 5.918 5.328 1.00 92.00 135 ALA A CA 1
ATOM 1103 C C . ALA A 1 135 ? 2.972 6.691 6.283 1.00 92.00 135 ALA A C 1
ATOM 1105 O O . ALA A 1 135 ? 3.174 7.889 6.115 1.00 92.00 135 ALA A O 1
ATOM 1106 N N . MET A 1 136 ? 3.594 5.994 7.237 1.00 89.56 136 MET A N 1
ATOM 1107 C CA . MET A 1 136 ? 4.575 6.575 8.156 1.00 89.56 136 MET A CA 1
ATOM 1108 C C . MET A 1 136 ? 5.779 7.206 7.463 1.00 89.56 136 MET A C 1
ATOM 1110 O O . MET A 1 136 ? 6.380 8.134 7.994 1.00 89.56 136 MET A O 1
ATOM 1114 N N . CYS A 1 137 ? 6.170 6.679 6.307 1.00 92.44 137 CYS A N 1
ATOM 1115 C CA . CYS A 1 137 ? 7.327 7.186 5.591 1.00 92.44 137 CYS A CA 1
ATOM 1116 C C . CYS A 1 137 ? 7.034 8.535 4.920 1.00 92.44 137 CYS A C 1
ATOM 1118 O O . CYS A 1 137 ? 7.981 9.212 4.532 1.00 92.44 137 CYS A O 1
ATOM 1120 N N . PHE A 1 138 ? 5.771 8.948 4.775 1.00 91.81 138 PHE A N 1
ATOM 1121 C CA . PHE A 1 138 ? 5.405 10.190 4.097 1.00 91.81 138 PHE A CA 1
ATOM 1122 C C . PHE A 1 138 ? 5.222 11.351 5.075 1.00 91.81 138 PHE A C 1
ATOM 1124 O O . PHE A 1 138 ? 4.390 11.319 5.979 1.00 91.81 138 PHE A O 1
ATOM 1131 N N . HIS A 1 139 ? 5.967 12.426 4.831 1.00 88.44 139 HIS A N 1
ATOM 1132 C CA . HIS A 1 139 ? 5.861 13.702 5.527 1.00 88.44 139 HIS A CA 1
ATOM 1133 C C . HIS A 1 139 ? 5.668 14.845 4.526 1.00 88.44 139 HIS A C 1
ATOM 1135 O O . HIS A 1 139 ? 5.880 14.688 3.325 1.00 88.44 139 HIS A O 1
ATOM 1141 N N . GLN A 1 140 ? 5.312 16.032 5.025 1.00 86.50 140 GLN A N 1
ATOM 1142 C CA . GLN A 1 140 ? 5.121 17.228 4.192 1.00 86.50 140 GLN A CA 1
ATOM 1143 C C . GLN A 1 140 ? 6.351 17.571 3.331 1.00 86.50 140 GLN A C 1
ATOM 1145 O O . GLN A 1 140 ? 6.203 18.127 2.249 1.00 86.50 140 GLN A O 1
ATOM 1150 N N . SER A 1 141 ? 7.557 17.236 3.801 1.00 88.75 141 SER A N 1
ATOM 1151 C CA . SER A 1 141 ? 8.822 17.493 3.103 1.00 88.75 141 SER A CA 1
ATOM 1152 C C . SER A 1 141 ? 9.263 16.375 2.151 1.00 88.75 141 SER A C 1
ATOM 1154 O O . SER A 1 141 ? 10.264 16.547 1.458 1.00 88.75 141 SER A O 1
ATOM 1156 N N . GLY A 1 142 ? 8.559 15.239 2.113 1.00 88.06 142 GLY A N 1
ATOM 1157 C CA . GLY A 1 142 ? 8.888 14.109 1.244 1.00 88.06 142 GLY A CA 1
ATOM 1158 C C . GLY A 1 142 ? 8.743 12.742 1.912 1.00 88.06 142 GLY A C 1
ATOM 1159 O O . GLY A 1 142 ? 8.183 12.611 3.001 1.00 88.06 142 GLY A O 1
ATOM 1160 N N . ALA A 1 143 ? 9.256 11.716 1.230 1.00 88.94 143 ALA A N 1
ATOM 1161 C CA . ALA A 1 143 ? 9.220 10.329 1.680 1.00 88.94 143 ALA A CA 1
ATOM 1162 C C . ALA A 1 143 ? 10.566 9.892 2.283 1.00 88.94 143 ALA A C 1
ATOM 1164 O O . ALA A 1 143 ? 11.618 10.050 1.663 1.00 88.94 143 ALA A O 1
ATOM 1165 N N . TYR A 1 144 ? 10.525 9.290 3.471 1.00 91.62 144 TYR A N 1
ATOM 1166 C CA . TYR A 1 144 ? 11.685 8.847 4.243 1.00 91.62 144 TYR A CA 1
ATOM 1167 C C . TYR A 1 144 ? 11.509 7.383 4.688 1.00 91.62 144 TYR A C 1
ATOM 1169 O O . TYR A 1 144 ? 11.081 7.127 5.816 1.00 91.62 144 TYR A O 1
ATOM 1177 N N . PRO A 1 145 ? 11.879 6.398 3.843 1.00 88.44 145 PRO A N 1
ATOM 1178 C CA . PRO A 1 145 ? 11.720 4.969 4.148 1.00 88.44 145 PRO A CA 1
ATOM 1179 C C . PRO A 1 145 ? 12.401 4.515 5.450 1.00 88.44 145 PRO A C 1
ATOM 1181 O O . PRO A 1 145 ? 11.953 3.581 6.114 1.00 88.44 145 PRO A O 1
ATOM 1184 N N . ILE A 1 146 ? 13.473 5.207 5.852 1.00 89.56 146 ILE A N 1
ATOM 1185 C CA . ILE A 1 146 ? 14.230 4.920 7.077 1.00 89.56 146 ILE A CA 1
ATOM 1186 C C . ILE A 1 146 ? 13.384 5.051 8.353 1.00 89.56 146 ILE A C 1
ATOM 1188 O O . ILE A 1 146 ? 13.689 4.405 9.352 1.00 89.56 146 ILE A O 1
ATOM 1192 N N . LEU A 1 147 ? 12.305 5.841 8.332 1.00 90.25 147 LEU A N 1
ATOM 1193 C CA . LEU A 1 147 ? 11.450 6.051 9.503 1.00 90.25 147 LEU A CA 1
ATOM 1194 C C . LEU A 1 147 ? 10.738 4.772 9.940 1.00 90.25 147 LEU A C 1
ATOM 1196 O O . LEU A 1 147 ? 10.644 4.509 11.139 1.00 90.25 147 LEU A O 1
ATOM 1200 N N . HIS A 1 148 ? 10.314 3.937 8.986 1.00 90.31 148 HIS A N 1
ATOM 1201 C CA . HIS A 1 148 ? 9.758 2.625 9.308 1.00 90.31 148 HIS A CA 1
ATOM 1202 C C . HIS A 1 148 ? 10.774 1.760 10.064 1.00 90.31 148 HIS A C 1
ATOM 1204 O O . HIS A 1 148 ? 10.426 1.123 11.059 1.00 90.31 148 HIS A O 1
ATOM 1210 N N . LEU A 1 149 ? 12.036 1.765 9.623 1.00 89.69 149 LEU A N 1
ATOM 1211 C CA . LEU A 1 149 ? 13.102 1.015 10.280 1.00 89.69 149 LEU A CA 1
ATOM 1212 C C . LEU A 1 149 ? 13.399 1.581 11.674 1.00 89.69 149 LEU A C 1
ATOM 1214 O O . LEU A 1 149 ? 13.453 0.817 12.631 1.00 89.69 149 LEU A O 1
ATOM 1218 N N . LEU A 1 150 ? 13.530 2.904 11.811 1.00 90.38 150 LEU A N 1
ATOM 1219 C CA . LEU A 1 150 ? 13.789 3.556 13.100 1.00 90.38 150 LEU A CA 1
ATOM 1220 C C . LEU A 1 150 ? 12.699 3.254 14.127 1.00 90.38 150 LEU A C 1
ATOM 1222 O O . LEU A 1 150 ? 13.020 2.957 15.275 1.00 90.38 150 LEU A O 1
ATOM 1226 N N . LYS A 1 151 ? 11.425 3.243 13.718 1.00 87.12 151 LYS A N 1
ATOM 1227 C CA . LYS A 1 151 ? 10.319 2.893 14.617 1.00 87.12 151 LYS A CA 1
ATOM 1228 C C . LYS A 1 151 ? 10.477 1.503 15.239 1.00 87.12 151 LYS A C 1
ATOM 1230 O O . LYS A 1 151 ? 10.042 1.312 16.368 1.00 87.12 151 LYS A O 1
ATOM 1235 N N . LYS A 1 152 ? 11.126 0.548 14.561 1.00 88.12 152 LYS A N 1
ATOM 1236 C CA . LYS A 1 152 ? 11.373 -0.795 15.121 1.00 88.12 152 LYS A CA 1
ATOM 1237 C C . LYS A 1 152 ? 12.377 -0.800 16.280 1.00 88.12 152 LYS A C 1
ATOM 1239 O O . LYS A 1 152 ? 12.405 -1.766 17.032 1.00 88.12 152 LYS A O 1
ATOM 1244 N N . PHE A 1 153 ? 13.181 0.253 16.431 1.00 89.75 153 PHE A N 1
ATOM 1245 C CA . PHE A 1 153 ? 14.176 0.385 17.501 1.00 89.75 153 PHE A CA 1
ATOM 1246 C C . PHE A 1 153 ? 13.725 1.292 18.650 1.00 89.75 153 PHE A C 1
ATOM 1248 O O . PHE A 1 153 ? 14.404 1.357 19.673 1.00 89.75 153 PHE A O 1
ATOM 1255 N N . ILE A 1 154 ? 12.606 2.003 18.495 1.00 87.25 154 ILE A N 1
ATOM 1256 C CA . ILE A 1 154 ? 12.099 2.931 19.507 1.00 87.25 154 ILE A CA 1
ATOM 1257 C C . ILE A 1 154 ? 11.083 2.190 20.390 1.00 87.25 154 ILE A C 1
ATOM 1259 O O . ILE A 1 154 ? 10.120 1.633 19.857 1.00 87.25 154 ILE A O 1
ATOM 1263 N N . PRO A 1 155 ? 11.255 2.184 21.727 1.00 82.19 155 PRO A N 1
ATOM 1264 C CA . PRO A 1 155 ? 10.265 1.623 22.638 1.00 82.19 155 PRO A CA 1
ATOM 1265 C C . PRO A 1 155 ? 8.911 2.316 22.473 1.00 82.19 155 PRO A C 1
ATOM 1267 O O . PRO A 1 155 ? 8.831 3.542 22.410 1.00 82.19 155 PRO A O 1
ATOM 1270 N N . ILE A 1 156 ? 7.836 1.531 22.429 1.00 77.31 156 ILE A N 1
ATOM 1271 C CA . ILE A 1 156 ? 6.478 2.074 22.448 1.00 77.31 156 ILE A CA 1
ATOM 1272 C C . ILE A 1 156 ? 6.073 2.241 23.909 1.00 77.31 156 ILE A C 1
ATOM 1274 O O . ILE A 1 156 ? 5.764 1.264 24.590 1.00 77.31 156 ILE A O 1
ATOM 1278 N N . GLU A 1 157 ? 6.076 3.479 24.391 1.00 77.81 157 GLU A N 1
ATOM 1279 C CA . GLU A 1 157 ? 5.539 3.796 25.709 1.00 77.81 157 GLU A CA 1
ATOM 1280 C C . GLU A 1 157 ? 4.012 3.849 25.653 1.00 77.81 157 GLU A C 1
ATOM 1282 O O . GLU A 1 157 ? 3.414 4.517 24.801 1.00 77.81 157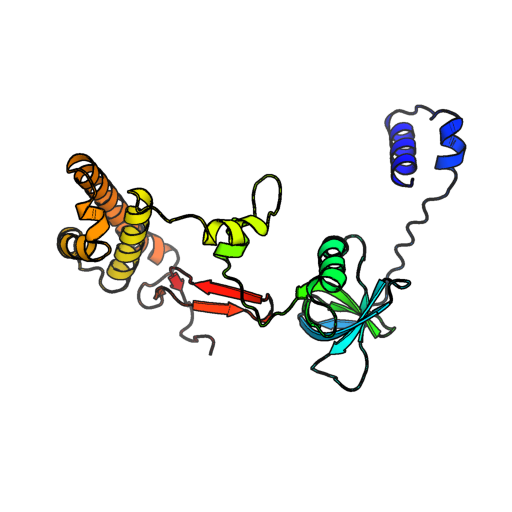 GLU A O 1
ATOM 1287 N N . SER A 1 158 ? 3.368 3.139 26.580 1.00 72.75 158 SER A N 1
ATOM 1288 C CA . SER A 1 158 ? 1.926 3.248 26.750 1.00 72.75 158 SER A CA 1
ATOM 1289 C C . SER A 1 158 ? 1.593 4.645 27.259 1.00 72.75 158 SER A C 1
ATOM 1291 O O . SER A 1 158 ? 2.057 5.051 28.319 1.00 72.75 158 SER A O 1
ATOM 1293 N N . ASN A 1 159 ? 0.764 5.371 26.516 1.00 82.06 159 ASN A N 1
ATOM 1294 C CA . ASN A 1 159 ? 0.262 6.675 26.923 1.00 82.06 159 ASN A CA 1
ATOM 1295 C C . ASN A 1 159 ? -1.267 6.721 26.822 1.00 82.06 159 ASN A C 1
ATOM 1297 O O . ASN A 1 159 ? -1.901 5.874 26.185 1.00 82.06 159 ASN A O 1
ATOM 1301 N N . LYS A 1 160 ? -1.856 7.755 27.430 1.00 84.88 160 LYS A N 1
ATOM 1302 C CA . LYS A 1 160 ? -3.306 7.979 27.459 1.00 84.88 160 LYS A CA 1
ATOM 1303 C C . LYS A 1 160 ? -3.955 7.931 26.067 1.00 84.88 160 LYS A C 1
ATOM 1305 O O . LYS A 1 160 ? -5.049 7.390 25.936 1.00 84.88 160 LYS A O 1
ATOM 1310 N N . TYR A 1 161 ? -3.315 8.492 25.041 1.00 87.25 161 TYR A N 1
ATOM 1311 C CA . TYR A 1 161 ? -3.882 8.569 23.691 1.00 87.25 161 TYR A CA 1
ATOM 1312 C C . TYR A 1 161 ? -3.896 7.211 22.988 1.00 87.25 161 TYR A C 1
ATOM 1314 O O . TYR A 1 161 ? -4.881 6.882 22.332 1.00 87.25 161 TYR A O 1
ATOM 1322 N N . LEU A 1 162 ? -2.848 6.402 23.171 1.00 86.75 162 LEU A N 1
ATOM 1323 C CA . LEU A 1 162 ? -2.798 5.038 22.643 1.00 86.75 162 LEU A CA 1
ATOM 1324 C C . LEU A 1 162 ? -3.891 4.162 23.272 1.00 86.75 162 LEU A C 1
ATOM 1326 O O . LEU A 1 162 ? -4.615 3.469 22.561 1.00 86.75 162 LEU A O 1
ATOM 1330 N N . LEU A 1 163 ? -4.059 4.246 24.596 1.00 89.50 163 LEU A N 1
ATOM 1331 C CA . LEU A 1 163 ? -5.139 3.552 25.303 1.00 89.50 163 LEU A CA 1
ATOM 1332 C C . LEU A 1 163 ? -6.515 3.996 24.818 1.00 89.50 163 LEU A C 1
ATOM 1334 O O . LEU A 1 163 ? -7.372 3.158 24.559 1.00 89.50 163 LEU A O 1
ATOM 1338 N N . LEU A 1 164 ? -6.723 5.306 24.675 1.00 91.31 164 LEU A N 1
ATOM 1339 C CA . LEU A 1 164 ? -7.985 5.854 24.192 1.00 91.31 164 LEU A CA 1
ATOM 1340 C C . LEU A 1 164 ? -8.326 5.341 22.787 1.00 91.31 164 LEU A C 1
ATOM 1342 O O . LEU A 1 164 ? -9.481 5.007 22.542 1.00 91.31 164 LEU A O 1
ATOM 1346 N N . GLY A 1 165 ? -7.331 5.231 21.901 1.00 90.06 165 GLY A N 1
ATOM 1347 C CA . GLY A 1 165 ? -7.492 4.636 20.572 1.00 90.06 165 GLY A CA 1
ATOM 1348 C C . GLY A 1 165 ? -7.916 3.168 20.633 1.00 90.06 165 GLY A C 1
ATOM 1349 O O . GLY A 1 165 ? -8.919 2.799 20.032 1.00 90.06 165 GLY A O 1
ATOM 1350 N N . ASN A 1 166 ? -7.227 2.350 21.433 1.00 89.75 166 ASN A N 1
ATOM 1351 C CA . ASN A 1 166 ? -7.585 0.936 21.605 1.00 89.75 166 ASN A CA 1
ATOM 1352 C C . ASN A 1 166 ? -9.003 0.761 22.174 1.00 89.75 166 ASN A C 1
ATOM 1354 O O . ASN A 1 166 ? -9.743 -0.116 21.740 1.00 89.75 166 ASN A O 1
ATOM 1358 N N . ILE A 1 167 ? -9.398 1.615 23.123 1.00 93.56 167 ILE A N 1
ATOM 1359 C CA . ILE A 1 167 ? -10.746 1.606 23.704 1.00 93.56 167 ILE A CA 1
ATOM 1360 C C . ILE A 1 167 ? -11.795 2.031 22.672 1.00 93.56 167 ILE A C 1
ATOM 1362 O O . ILE A 1 167 ? -12.885 1.466 22.646 1.00 93.56 167 ILE A O 1
ATOM 1366 N N . ALA A 1 168 ? -11.487 3.012 21.822 1.00 92.38 168 ALA A N 1
ATOM 1367 C CA . ALA A 1 168 ? -12.385 3.430 20.752 1.00 92.38 168 ALA A CA 1
ATOM 1368 C C . ALA A 1 168 ? -12.616 2.304 19.731 1.00 92.38 168 ALA A C 1
ATOM 1370 O O . ALA A 1 168 ? -13.764 2.075 19.359 1.00 92.38 168 ALA A O 1
ATOM 1371 N N . ASN A 1 169 ? -11.566 1.569 19.347 1.00 90.62 169 ASN A N 1
ATOM 1372 C CA . ASN A 1 169 ? -11.693 0.390 18.484 1.00 90.62 169 ASN A CA 1
ATOM 1373 C C . ASN A 1 169 ? -12.540 -0.699 19.154 1.00 90.62 169 ASN A C 1
ATOM 1375 O O . ASN A 1 169 ? -13.507 -1.169 18.570 1.00 90.62 169 ASN A O 1
ATOM 1379 N N . PHE A 1 170 ? -12.278 -0.996 20.428 1.00 92.94 170 PHE A N 1
ATOM 1380 C CA . PHE A 1 170 ? -13.102 -1.930 21.196 1.00 92.94 170 PHE A CA 1
ATOM 1381 C C . PHE A 1 170 ? -14.586 -1.521 21.240 1.00 92.94 170 PHE A C 1
ATOM 1383 O O . PHE A 1 170 ? -15.470 -2.354 21.064 1.00 92.94 170 PHE A O 1
ATOM 1390 N N . PHE A 1 171 ? -14.894 -0.236 21.443 1.00 93.81 171 PHE A N 1
ATOM 1391 C CA . PHE A 1 171 ? -16.280 0.236 21.411 1.00 93.81 171 PHE A CA 1
ATOM 1392 C C . PHE A 1 171 ? -16.929 0.089 20.043 1.00 93.81 171 PHE A C 1
ATOM 1394 O O . PHE A 1 171 ? -18.113 -0.232 19.977 1.00 93.81 171 PHE A O 1
ATOM 1401 N N . LEU A 1 172 ? -16.183 0.349 18.973 1.00 92.19 172 LEU A N 1
ATOM 1402 C CA . LEU A 1 172 ? -16.665 0.167 17.612 1.00 92.19 172 LEU A CA 1
ATOM 1403 C C . LEU A 1 172 ? -17.065 -1.292 17.374 1.00 92.19 172 LEU A C 1
ATOM 1405 O O . LEU A 1 172 ? -18.182 -1.546 16.918 1.00 92.19 172 LEU A O 1
ATOM 1409 N N . ASP A 1 173 ? -16.200 -2.223 17.772 1.00 91.06 173 ASP A N 1
ATOM 1410 C CA . ASP A 1 173 ? -16.426 -3.659 17.625 1.00 91.06 173 ASP A CA 1
ATOM 1411 C C . ASP A 1 173 ? -17.653 -4.126 18.413 1.00 91.06 173 ASP A C 1
ATOM 1413 O O . ASP A 1 173 ? -18.539 -4.804 17.882 1.00 91.06 173 ASP A O 1
ATOM 1417 N N . GLU A 1 174 ? -17.742 -3.715 19.678 1.00 91.88 174 GLU A N 1
ATOM 1418 C CA . GLU A 1 174 ? -18.841 -4.083 20.567 1.00 91.88 174 GLU A CA 1
ATOM 1419 C C . GLU A 1 174 ? -20.176 -3.500 20.101 1.00 91.88 174 GLU A C 1
ATOM 1421 O O . GLU A 1 174 ? -21.180 -4.203 20.127 1.00 91.88 174 GLU A O 1
ATOM 1426 N N . GLN A 1 175 ? -20.211 -2.244 19.645 1.00 90.06 175 GLN A N 1
ATOM 1427 C CA . GLN A 1 175 ? -21.446 -1.602 19.180 1.00 90.06 175 GLN A CA 1
ATOM 1428 C C . GLN A 1 175 ? -21.937 -2.166 17.842 1.00 90.06 175 GLN A C 1
ATOM 1430 O O . GLN A 1 175 ? -23.148 -2.235 17.628 1.00 90.06 175 GLN A O 1
ATOM 1435 N N . LEU A 1 176 ? -21.031 -2.576 16.949 1.00 89.69 176 LEU A N 1
ATOM 1436 C CA . LEU A 1 176 ? -21.405 -3.244 15.699 1.00 89.69 176 LEU A CA 1
ATOM 1437 C C . LEU A 1 176 ? -21.859 -4.691 15.926 1.00 89.69 176 LEU A C 1
ATOM 1439 O O . LEU A 1 176 ? -22.754 -5.157 15.222 1.00 89.69 176 LEU A O 1
ATOM 1443 N N . SER A 1 177 ? -21.283 -5.376 16.917 1.00 88.06 177 SER A N 1
ATOM 1444 C CA . SER A 1 177 ? -21.633 -6.761 17.258 1.00 88.06 177 SER A CA 1
ATOM 1445 C C . SER A 1 177 ? -22.915 -6.867 18.089 1.00 88.06 177 SER A C 1
ATOM 1447 O O . SER A 1 177 ? -23.774 -7.701 17.810 1.00 88.06 177 SER A O 1
ATOM 1449 N N . ASP A 1 178 ? -23.046 -6.036 19.122 1.00 87.62 178 ASP A N 1
ATOM 1450 C CA . ASP A 1 178 ? -24.193 -5.989 20.026 1.00 87.62 178 ASP A CA 1
ATOM 1451 C C . ASP A 1 178 ? -24.419 -4.562 20.542 1.00 87.62 178 ASP A C 1
ATOM 1453 O O . ASP A 1 178 ? -23.894 -4.124 21.571 1.00 87.62 178 ASP A O 1
ATOM 1457 N N . SER A 1 179 ? -25.291 -3.843 19.844 1.00 83.38 179 SER A N 1
ATOM 1458 C CA . SER A 1 179 ? -25.626 -2.465 20.180 1.00 83.38 179 SER A CA 1
ATOM 1459 C C . SER A 1 179 ? -26.455 -2.292 21.457 1.00 83.38 179 SER A C 1
ATOM 1461 O O . SER A 1 179 ? -26.767 -1.161 21.832 1.00 83.38 179 SER A O 1
ATOM 1463 N N . SER A 1 180 ? -26.877 -3.376 22.117 1.00 86.06 180 SER A N 1
ATOM 1464 C CA . SER A 1 180 ? -27.640 -3.284 23.369 1.00 86.06 180 SER A CA 1
ATOM 1465 C C . SER A 1 180 ? -26.760 -2.967 24.583 1.00 86.06 180 SER A C 1
ATOM 1467 O O . SER A 1 180 ? -27.264 -2.464 25.590 1.00 86.06 180 SER A O 1
ATOM 1469 N N . LYS A 1 181 ? -25.446 -3.207 24.480 1.00 88.06 181 LYS A N 1
ATOM 1470 C CA . LYS A 1 181 ? -24.481 -2.982 25.561 1.00 88.06 181 LYS A CA 1
ATOM 1471 C C . LYS A 1 181 ? -24.317 -1.496 25.849 1.00 88.06 181 LYS A C 1
ATOM 1473 O O . LYS A 1 181 ? -23.912 -0.717 24.982 1.00 88.06 181 LYS A O 1
ATOM 1478 N N . SER A 1 182 ? -24.583 -1.105 27.091 1.00 90.38 182 SER A N 1
ATOM 1479 C CA . SER A 1 182 ? -24.372 0.259 27.565 1.00 90.38 182 SER A CA 1
ATOM 1480 C C . SER A 1 182 ? -22.893 0.524 27.861 1.00 90.38 182 SER A C 1
ATOM 1482 O O . SER A 1 182 ? -22.107 -0.390 28.107 1.00 90.38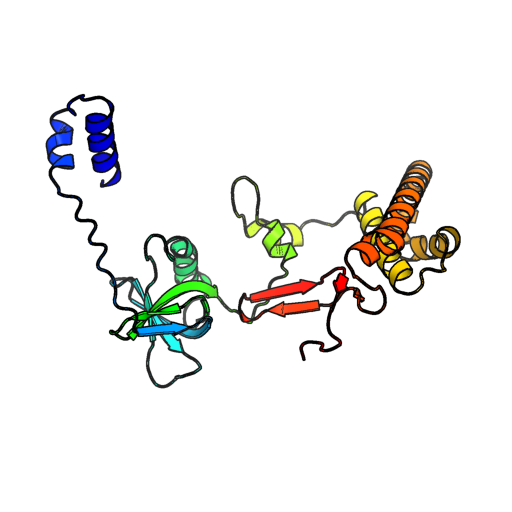 182 SER A O 1
ATOM 1484 N N . TYR A 1 183 ? -22.510 1.801 27.942 1.00 91.31 183 TYR A N 1
ATOM 1485 C CA . TYR A 1 183 ? -21.169 2.194 28.392 1.00 91.31 183 TYR A CA 1
ATOM 1486 C C . TYR A 1 183 ? -20.783 1.563 29.745 1.00 91.31 183 TYR A C 1
ATOM 1488 O O . TYR A 1 183 ? -19.625 1.211 29.959 1.00 91.31 183 TYR A O 1
ATOM 1496 N N . SER A 1 184 ? -21.747 1.400 30.660 1.00 89.62 184 SER A N 1
ATOM 1497 C CA . SER A 1 184 ? -21.490 0.804 31.975 1.00 89.62 184 SER A CA 1
ATOM 1498 C C . SER A 1 184 ? -21.144 -0.683 31.884 1.00 89.62 184 SER A C 1
ATOM 1500 O O . SER A 1 184 ? -20.331 -1.154 32.677 1.00 89.62 184 SER A O 1
ATOM 1502 N N . ASP A 1 185 ? -21.724 -1.402 30.921 1.00 90.06 185 ASP A N 1
ATOM 1503 C CA . ASP A 1 185 ? -21.484 -2.838 30.718 1.00 90.06 185 ASP A CA 1
ATOM 1504 C C . ASP A 1 185 ? -20.084 -3.099 30.144 1.00 90.06 185 ASP A C 1
ATOM 1506 O O . ASP A 1 185 ? -19.458 -4.124 30.419 1.00 90.06 185 ASP A O 1
ATOM 1510 N N . LEU A 1 186 ? -19.570 -2.141 29.368 1.00 90.81 186 LEU A N 1
ATOM 1511 C CA . LEU A 1 186 ? -18.267 -2.221 28.708 1.00 90.81 186 LEU A CA 1
ATOM 1512 C C . LEU A 1 186 ? -17.108 -1.738 29.590 1.00 90.81 186 LEU A C 1
ATOM 1514 O O . LEU A 1 186 ? -15.953 -2.076 29.335 1.00 90.81 186 LEU A O 1
ATOM 1518 N N . LEU A 1 187 ? -17.384 -0.968 30.646 1.00 88.00 187 LEU A N 1
ATOM 1519 C CA . LEU A 1 187 ? -16.348 -0.305 31.443 1.00 88.00 187 LEU A CA 1
ATOM 1520 C C . LEU A 1 187 ? -15.381 -1.284 32.126 1.00 88.00 187 LEU A C 1
ATOM 1522 O O . LEU A 1 187 ? -14.184 -1.019 32.204 1.00 88.00 187 LEU A O 1
ATOM 1526 N N . SER A 1 188 ? -15.875 -2.431 32.593 1.00 84.38 188 SER A N 1
ATOM 1527 C CA . SER A 1 188 ? -15.033 -3.476 33.191 1.00 84.38 188 SER A CA 1
ATOM 1528 C C . SER A 1 188 ? -14.137 -4.174 32.161 1.00 84.38 188 SER A C 1
ATOM 1530 O O . SER A 1 188 ? -13.033 -4.598 32.501 1.00 84.38 188 SER A O 1
ATOM 1532 N N . GLN A 1 189 ? -14.580 -4.256 30.906 1.00 89.19 189 GLN A N 1
ATOM 1533 C CA . GLN A 1 189 ? -13.840 -4.873 29.803 1.00 89.19 189 GLN A CA 1
ATOM 1534 C C . GLN A 1 189 ? -12.725 -3.955 29.294 1.00 89.19 189 GLN A C 1
ATOM 1536 O O . GLN A 1 189 ? -11.636 -4.429 28.989 1.00 89.19 189 GLN A O 1
ATOM 1541 N N . ILE A 1 190 ? -12.936 -2.634 29.324 1.00 89.75 190 ILE A N 1
ATOM 1542 C CA . ILE A 1 190 ? -11.906 -1.630 29.005 1.00 89.75 190 ILE A CA 1
ATOM 1543 C C . ILE A 1 190 ? -10.626 -1.857 29.816 1.00 89.75 190 ILE A C 1
ATOM 1545 O O . ILE A 1 190 ? -9.528 -1.823 29.263 1.00 89.75 190 ILE A O 1
ATOM 1549 N N . PHE A 1 191 ? -10.755 -2.106 31.123 1.00 85.81 191 PHE A N 1
ATOM 1550 C CA . PHE A 1 191 ? -9.597 -2.352 31.984 1.00 85.81 191 PHE A CA 1
ATOM 1551 C C . PHE A 1 191 ? -8.807 -3.593 31.542 1.00 85.81 191 PHE A C 1
ATOM 1553 O O . PHE A 1 191 ? -7.579 -3.606 31.614 1.00 85.81 191 PHE A O 1
ATOM 1560 N N . GLN A 1 192 ? -9.500 -4.617 31.039 1.00 87.38 192 GLN A N 1
ATOM 1561 C CA . GLN A 1 192 ? -8.890 -5.868 30.585 1.00 87.38 192 GLN A CA 1
ATOM 1562 C C . GLN A 1 192 ? -8.079 -5.704 29.293 1.00 87.38 192 GLN A C 1
ATOM 1564 O O . GLN A 1 192 ? -7.198 -6.522 29.043 1.00 87.38 192 GLN A O 1
ATOM 1569 N N . LEU A 1 193 ? -8.312 -4.642 28.510 1.00 85.44 193 LEU A N 1
ATOM 1570 C CA . LEU A 1 193 ? -7.561 -4.376 27.277 1.00 85.44 193 LEU A CA 1
ATOM 1571 C C . LEU A 1 193 ? -6.081 -4.077 27.545 1.00 85.44 193 LEU A C 1
ATOM 1573 O O . LEU A 1 193 ? -5.225 -4.444 26.744 1.00 85.44 193 LEU A O 1
ATOM 1577 N N . ASN A 1 194 ? -5.763 -3.390 28.649 1.00 85.88 194 ASN A N 1
ATOM 1578 C CA . ASN A 1 194 ? -4.377 -3.093 29.015 1.00 85.88 194 ASN A CA 1
ATOM 1579 C C . ASN A 1 194 ? -4.197 -2.855 30.530 1.00 85.88 194 ASN A C 1
ATOM 1581 O O . ASN A 1 194 ? -3.946 -1.721 30.951 1.00 85.88 194 ASN A O 1
ATOM 1585 N N . PRO A 1 195 ? -4.296 -3.907 31.366 1.00 88.06 195 PRO A N 1
ATOM 1586 C CA . PRO A 1 195 ? -4.285 -3.768 32.824 1.00 88.06 195 PRO A CA 1
ATOM 1587 C C . PRO A 1 195 ? -3.023 -3.080 33.356 1.00 88.06 195 PRO A C 1
ATOM 1589 O O . PRO A 1 195 ? -3.102 -2.221 34.229 1.00 88.06 195 PRO A O 1
ATOM 1592 N N . PHE A 1 196 ? -1.853 -3.417 32.800 1.00 87.00 196 PHE A N 1
ATOM 1593 C CA . PHE A 1 196 ? -0.578 -2.853 33.243 1.00 87.00 196 PHE A CA 1
ATOM 1594 C C . PHE A 1 196 ? -0.483 -1.354 32.990 1.00 87.00 196 PHE A C 1
ATOM 1596 O O . PHE A 1 196 ? 0.020 -0.633 33.847 1.00 87.00 196 PHE A O 1
ATOM 1603 N N . ALA A 1 197 ? -0.991 -0.870 31.855 1.00 86.75 197 ALA A N 1
ATOM 1604 C CA . ALA A 1 197 ? -0.986 0.558 31.587 1.00 86.75 197 ALA A CA 1
ATOM 1605 C C . ALA A 1 197 ? -1.848 1.323 32.595 1.00 86.75 197 ALA A C 1
ATOM 1607 O O . ALA A 1 197 ? -1.408 2.351 33.095 1.00 86.75 197 ALA A O 1
ATOM 1608 N N . PHE A 1 198 ? -3.021 0.795 32.962 1.00 87.44 198 PHE A N 1
ATOM 1609 C CA . PHE A 1 198 ? -3.848 1.402 34.007 1.00 87.44 198 PHE A CA 1
ATOM 1610 C C . PHE A 1 198 ? -3.154 1.413 35.375 1.00 87.44 198 PHE A C 1
ATOM 1612 O O . PHE A 1 198 ? -3.276 2.395 36.098 1.00 87.44 198 PHE A O 1
ATOM 1619 N N . CYS A 1 199 ? -2.398 0.366 35.726 1.00 87.94 199 CYS A N 1
ATOM 1620 C CA . CYS A 1 199 ? -1.653 0.311 36.990 1.00 87.94 199 CYS A CA 1
ATOM 1621 C C . CYS A 1 199 ? -0.510 1.334 37.093 1.00 87.94 199 CYS A C 1
ATOM 1623 O O . CYS A 1 199 ? -0.051 1.607 38.200 1.00 87.94 199 CYS A O 1
ATOM 1625 N N . LEU A 1 200 ? -0.025 1.857 35.965 1.00 88.19 200 LEU A N 1
ATOM 1626 C CA . LEU A 1 200 ? 1.063 2.837 35.913 1.00 88.19 200 LEU A CA 1
ATOM 1627 C C . LEU A 1 200 ? 0.566 4.292 35.879 1.00 88.19 200 LEU A C 1
ATOM 1629 O O . LEU A 1 200 ? 1.387 5.201 35.958 1.00 88.19 200 LEU A O 1
ATOM 1633 N N . MET A 1 201 ? -0.746 4.516 35.748 1.00 87.62 201 MET A N 1
ATOM 1634 C CA . MET A 1 201 ? -1.356 5.846 35.650 1.00 87.62 201 MET A CA 1
ATOM 1635 C C . MET A 1 201 ? -1.779 6.387 37.016 1.00 87.62 201 MET A C 1
ATOM 1637 O O . MET A 1 201 ? -2.190 5.635 37.901 1.00 87.62 201 MET A O 1
ATOM 1641 N N . GLU A 1 202 ? -1.765 7.709 37.167 1.00 91.06 202 GLU A N 1
ATOM 1642 C CA . GLU A 1 202 ? -2.354 8.364 38.334 1.00 91.06 202 GLU A CA 1
ATOM 1643 C C . GLU A 1 202 ? -3.892 8.366 38.274 1.00 91.06 202 GLU A C 1
ATOM 1645 O O . GLU A 1 202 ? -4.509 8.439 37.206 1.00 91.06 202 GLU A O 1
ATOM 1650 N N . ASP A 1 203 ? -4.545 8.412 39.439 1.00 90.81 203 ASP A N 1
ATOM 1651 C CA . ASP A 1 203 ? -6.009 8.517 39.557 1.00 90.81 203 ASP A CA 1
ATOM 1652 C C . ASP A 1 203 ? -6.604 9.682 38.745 1.00 90.81 203 ASP A C 1
ATOM 1654 O O . ASP A 1 203 ? -7.729 9.607 38.238 1.00 90.81 203 ASP A O 1
ATOM 1658 N N . SER A 1 204 ? -5.868 10.792 38.646 1.00 91.75 204 SER A N 1
ATOM 1659 C CA . SER A 1 204 ? -6.261 11.984 37.891 1.00 91.75 204 SER A CA 1
ATOM 1660 C C . SER A 1 204 ? -6.322 11.699 36.381 1.00 91.75 204 SER A C 1
ATOM 1662 O O . SER A 1 204 ? -7.284 12.084 35.704 1.00 91.75 204 SER A O 1
ATOM 1664 N N . GLU A 1 205 ? -5.346 10.954 35.865 1.00 90.44 205 GLU A N 1
ATOM 1665 C CA . GLU A 1 205 ? -5.244 10.552 34.466 1.00 90.44 205 GLU A CA 1
ATOM 1666 C C . GLU A 1 205 ? -6.315 9.528 34.106 1.00 90.44 205 GLU A C 1
ATOM 1668 O O . GLU A 1 205 ? -6.959 9.666 33.063 1.00 90.44 205 GLU A O 1
ATOM 1673 N N . ILE A 1 206 ? -6.573 8.558 34.989 1.00 89.69 206 ILE A N 1
ATOM 1674 C CA . ILE A 1 206 ? -7.634 7.556 34.812 1.00 89.69 206 ILE A CA 1
ATOM 1675 C C . ILE A 1 206 ? -8.996 8.247 34.710 1.00 89.69 206 ILE A C 1
ATOM 1677 O O . ILE A 1 206 ? -9.755 7.987 33.775 1.00 89.69 206 ILE A O 1
ATOM 1681 N N . LYS A 1 207 ? -9.306 9.186 35.614 1.00 90.50 207 LYS A N 1
ATOM 1682 C CA . LYS A 1 207 ? -10.561 9.961 35.555 1.00 90.50 207 LYS A CA 1
ATOM 1683 C C . LYS A 1 207 ? -10.690 10.730 34.241 1.00 90.50 207 LYS A C 1
ATOM 1685 O O . LYS A 1 207 ? -11.758 10.734 33.629 1.00 90.50 207 LYS A O 1
ATOM 1690 N N . SER A 1 208 ? -9.603 11.355 33.792 1.00 92.06 208 SER A N 1
ATOM 1691 C CA . SER A 1 208 ? -9.559 12.090 32.525 1.00 92.06 208 SER A CA 1
ATOM 1692 C C . SER A 1 208 ? -9.736 11.171 31.306 1.00 92.06 208 SER A C 1
ATOM 1694 O O . SER A 1 208 ? -10.436 11.528 30.353 1.00 92.06 208 SER A O 1
ATOM 1696 N N . LEU A 1 209 ? -9.130 9.982 31.324 1.00 91.06 209 LEU A N 1
ATOM 1697 C CA . LEU A 1 209 ? -9.286 8.955 30.293 1.00 91.06 209 LEU A CA 1
ATOM 1698 C C . LEU A 1 209 ? -10.735 8.468 30.233 1.00 91.06 209 LEU A C 1
ATOM 1700 O O . LEU A 1 209 ? -11.343 8.547 29.171 1.00 91.06 209 LEU A O 1
ATOM 1704 N N . LEU A 1 210 ? -11.323 8.069 31.364 1.00 90.62 210 LEU A N 1
ATOM 1705 C CA . LEU A 1 210 ? -12.709 7.594 31.424 1.00 90.62 210 LEU A CA 1
ATOM 1706 C C . LEU A 1 210 ? -13.704 8.655 30.928 1.00 90.62 210 LEU A C 1
ATOM 1708 O O . LEU A 1 210 ? -14.596 8.343 30.138 1.00 90.62 210 LEU A O 1
ATOM 1712 N N . ALA A 1 211 ? -13.516 9.924 31.303 1.00 91.88 211 ALA A N 1
ATOM 1713 C CA . ALA A 1 211 ? -14.324 11.023 30.771 1.00 91.88 211 ALA A CA 1
ATOM 1714 C C . ALA A 1 211 ? -14.232 11.123 29.236 1.00 91.88 211 ALA A C 1
ATOM 1716 O O . ALA A 1 211 ? -15.253 11.288 28.569 1.00 91.88 211 ALA A O 1
ATOM 1717 N N . SER A 1 212 ? -13.027 10.949 28.682 1.00 93.12 212 SER A N 1
ATOM 1718 C CA . SER A 1 212 ? -12.797 10.950 27.231 1.00 93.12 212 SER A CA 1
ATOM 1719 C C . SER A 1 212 ? -13.488 9.751 26.566 1.00 93.12 212 SER A C 1
ATOM 1721 O O . SER A 1 212 ? -14.212 9.919 25.588 1.00 93.12 212 SER A O 1
ATOM 1723 N N . THR A 1 213 ? -13.353 8.545 27.127 1.00 93.12 213 THR A N 1
ATOM 1724 C CA . THR A 1 213 ? -13.965 7.324 26.565 1.00 93.12 213 THR A CA 1
ATOM 1725 C C . THR A 1 213 ? -15.489 7.417 26.493 1.00 93.12 213 THR A C 1
ATOM 1727 O O . THR A 1 213 ? -16.079 7.010 25.496 1.00 93.12 213 THR A O 1
ATOM 1730 N N . LYS A 1 214 ? -16.141 8.044 27.480 1.00 92.44 214 LYS A N 1
ATOM 1731 C CA . LYS A 1 214 ? -17.594 8.263 27.461 1.00 92.44 214 LYS A CA 1
ATOM 1732 C C . LYS A 1 214 ? -18.040 9.125 26.275 1.00 92.44 214 LYS A C 1
ATOM 1734 O O . LYS A 1 214 ? -19.081 8.853 25.681 1.00 92.44 214 LYS A O 1
ATOM 1739 N N . GLN A 1 215 ? -17.254 10.143 25.917 1.00 92.44 215 GLN A N 1
ATOM 1740 C CA . GLN A 1 215 ? -17.513 10.962 24.732 1.00 92.44 215 GLN A CA 1
ATOM 1741 C C . GLN A 1 215 ? -17.341 10.144 23.446 1.00 92.44 215 GLN A C 1
ATOM 1743 O O . GLN A 1 215 ? -18.213 10.197 22.582 1.00 92.44 215 GLN A O 1
ATOM 1748 N N . HIS A 1 216 ? -16.265 9.358 23.333 1.00 92.19 216 HIS A N 1
ATOM 1749 C CA . HIS A 1 216 ? -16.043 8.481 22.177 1.00 92.19 216 HIS A CA 1
ATOM 1750 C C . HIS A 1 216 ? -17.171 7.462 21.995 1.00 92.19 216 HIS A C 1
ATOM 1752 O O . HIS A 1 216 ? -17.676 7.318 20.886 1.00 92.19 216 HIS A O 1
ATOM 1758 N N . TYR A 1 217 ? -17.624 6.826 23.078 1.00 94.19 217 TYR A N 1
ATOM 1759 C CA . TYR A 1 217 ? -18.759 5.904 23.047 1.00 94.19 217 TYR A CA 1
ATOM 1760 C C . TYR A 1 217 ? -20.019 6.573 22.479 1.00 94.19 217 TYR A C 1
ATOM 1762 O O . TYR A 1 217 ? -20.641 6.037 21.569 1.00 94.19 217 TYR A O 1
ATOM 1770 N N . ALA A 1 218 ? -20.370 7.773 22.957 1.00 93.12 218 ALA A N 1
ATOM 1771 C CA . ALA A 1 218 ? -21.551 8.491 22.475 1.00 93.12 218 ALA A CA 1
ATOM 1772 C C . ALA A 1 218 ? -21.448 8.875 20.987 1.00 93.12 218 ALA A C 1
ATOM 1774 O O . ALA A 1 218 ? -22.438 8.802 20.259 1.00 93.12 218 ALA A O 1
ATOM 1775 N N . VAL A 1 219 ? -20.254 9.266 20.526 1.00 93.56 219 VAL A N 1
ATOM 1776 C CA . VAL A 1 219 ? -20.001 9.575 19.110 1.00 93.56 219 VAL A CA 1
ATOM 1777 C C . VAL A 1 219 ? -20.143 8.324 18.243 1.00 93.56 219 VAL A C 1
ATOM 1779 O O . VAL A 1 219 ? -20.839 8.378 17.233 1.00 93.56 219 VAL A O 1
ATOM 1782 N N . LEU A 1 220 ? -19.542 7.201 18.643 1.00 92.69 220 LEU A N 1
ATOM 1783 C CA . LEU A 1 220 ? -19.625 5.939 17.901 1.00 92.69 220 LEU A CA 1
ATOM 1784 C C . LEU A 1 220 ? -21.050 5.387 17.871 1.00 92.69 220 LEU A C 1
ATOM 1786 O O . LEU A 1 220 ? -21.529 4.994 16.812 1.00 92.69 220 LEU A O 1
ATOM 1790 N N . GLN A 1 221 ? -21.759 5.439 18.999 1.00 91.81 221 GLN A N 1
ATOM 1791 C CA . GLN A 1 221 ? -23.164 5.050 19.075 1.00 91.81 221 GLN A CA 1
ATOM 1792 C C . GLN A 1 221 ? -24.009 5.876 18.095 1.00 91.81 221 GLN A C 1
ATOM 1794 O O . GLN A 1 221 ? -24.799 5.325 17.330 1.00 91.81 221 GLN A O 1
ATOM 1799 N N . LYS A 1 222 ? -23.817 7.202 18.064 1.00 92.75 222 LYS A N 1
ATOM 1800 C CA . LYS A 1 222 ? -24.498 8.064 17.093 1.00 92.75 222 LYS A CA 1
ATOM 1801 C C . LYS A 1 222 ? -24.150 7.668 15.653 1.00 92.75 222 LYS A C 1
ATOM 1803 O O . LYS A 1 222 ? -25.062 7.500 14.848 1.00 92.75 222 LYS A O 1
ATOM 1808 N N . ALA A 1 223 ? -22.866 7.485 15.349 1.00 91.88 223 ALA A N 1
ATOM 1809 C CA . ALA A 1 223 ? -22.409 7.134 14.009 1.00 91.88 223 ALA A CA 1
ATOM 1810 C C . ALA A 1 223 ? -23.040 5.823 13.516 1.00 91.88 223 ALA A C 1
ATOM 1812 O O . ALA A 1 223 ? -23.588 5.777 12.419 1.00 91.88 223 ALA A O 1
ATOM 1813 N N . ILE A 1 224 ? -23.046 4.783 14.350 1.00 91.06 224 ILE A N 1
ATOM 1814 C CA . ILE A 1 224 ? -23.563 3.455 13.992 1.00 91.06 224 ILE A CA 1
ATOM 1815 C C . ILE A 1 224 ? -25.095 3.447 13.883 1.00 91.06 224 ILE A C 1
ATOM 1817 O O . ILE A 1 224 ? -25.645 2.796 12.998 1.00 91.06 224 ILE A O 1
ATOM 1821 N N . HIS A 1 225 ? -25.807 4.165 14.757 1.00 89.88 225 HIS A N 1
ATOM 1822 C CA . HIS A 1 225 ? -27.275 4.113 14.797 1.00 89.88 225 HIS A CA 1
ATOM 1823 C C . HIS A 1 225 ? -27.987 5.156 13.942 1.00 89.88 225 HIS A C 1
ATOM 1825 O O . HIS A 1 225 ? -29.151 4.953 13.599 1.00 89.88 225 HIS A O 1
ATOM 1831 N N . GLN A 1 226 ? -27.338 6.280 13.646 1.00 91.00 226 GLN A N 1
ATOM 1832 C CA . GLN A 1 226 ? -27.948 7.392 12.915 1.00 91.00 226 GLN A CA 1
ATOM 1833 C C . GLN A 1 226 ? -27.271 7.589 11.564 1.00 91.00 226 GLN A C 1
ATOM 1835 O O . GLN A 1 226 ? -27.949 7.548 10.541 1.00 91.00 226 GLN A O 1
ATOM 1840 N N . ASP A 1 227 ? -25.946 7.741 11.553 1.00 92.88 227 ASP A N 1
ATOM 1841 C CA . ASP A 1 227 ? -25.224 8.160 10.349 1.00 92.88 227 ASP A CA 1
ATOM 1842 C C . ASP A 1 227 ? -25.046 6.984 9.356 1.00 92.88 227 ASP A C 1
ATOM 1844 O O . ASP A 1 227 ? -25.296 7.123 8.158 1.00 92.88 227 ASP A O 1
ATOM 1848 N N . PHE A 1 228 ? -24.716 5.780 9.834 1.00 92.44 228 PHE A N 1
ATOM 1849 C CA . PHE A 1 228 ? -24.551 4.586 8.989 1.00 92.44 228 PHE A CA 1
ATOM 1850 C C . PHE A 1 228 ? -25.831 4.235 8.204 1.00 92.44 228 PHE A C 1
ATOM 1852 O O . PHE A 1 228 ? -25.747 4.088 6.980 1.00 92.44 228 PHE A O 1
ATOM 1859 N N . PRO A 1 229 ? -27.027 4.171 8.829 1.00 90.94 229 PRO A N 1
ATOM 1860 C CA . PRO A 1 229 ? -28.268 3.929 8.098 1.00 90.94 229 PRO A CA 1
ATOM 1861 C C . PRO A 1 229 ? -28.578 4.983 7.033 1.00 90.94 229 PRO A C 1
ATOM 1863 O O . PRO A 1 229 ? -29.114 4.626 5.984 1.00 90.94 229 PRO A O 1
ATOM 1866 N N . THR A 1 230 ? -28.228 6.259 7.257 1.00 92.62 230 THR A N 1
ATOM 1867 C CA . THR A 1 230 ? -28.445 7.311 6.245 1.00 92.62 230 THR A CA 1
ATOM 1868 C C . THR A 1 230 ? -27.616 7.098 4.979 1.00 92.62 230 THR A C 1
ATOM 1870 O O . THR A 1 230 ? -28.074 7.438 3.892 1.00 92.62 230 THR A O 1
ATOM 1873 N N . GLU A 1 231 ? -26.468 6.432 5.099 1.00 90.44 231 GLU A N 1
ATOM 1874 C CA . GLU A 1 231 ? -25.593 6.055 3.980 1.00 90.44 231 GLU A CA 1
ATOM 1875 C C . GLU A 1 231 ? -25.897 4.646 3.421 1.00 90.44 231 GLU A C 1
ATOM 1877 O O . GLU A 1 231 ? -25.225 4.142 2.511 1.00 90.44 231 GLU A O 1
ATOM 1882 N N . GLY A 1 232 ? -26.930 3.983 3.955 1.00 89.88 232 GLY A N 1
ATOM 1883 C CA . GLY A 1 232 ? -27.307 2.616 3.594 1.00 89.88 232 GLY A CA 1
ATOM 1884 C C . GLY A 1 232 ? -26.334 1.551 4.107 1.00 89.88 232 GLY A C 1
ATOM 1885 O O . GLY A 1 232 ? -26.280 0.458 3.542 1.00 89.88 232 GLY A O 1
ATOM 1886 N N . ILE A 1 233 ? -25.555 1.858 5.147 1.00 90.12 233 ILE A N 1
ATOM 1887 C CA . ILE A 1 233 ? -24.640 0.929 5.815 1.00 90.12 233 ILE A CA 1
ATOM 1888 C C . ILE A 1 233 ? -25.410 0.206 6.919 1.00 90.12 233 ILE A C 1
ATOM 1890 O O . ILE A 1 233 ? -25.988 0.829 7.807 1.00 90.12 233 ILE A O 1
ATOM 1894 N N . THR A 1 234 ? -25.419 -1.125 6.867 1.00 88.19 234 THR A N 1
ATOM 1895 C CA . THR A 1 234 ? -26.072 -1.962 7.883 1.00 88.19 234 THR A CA 1
ATOM 1896 C C . THR A 1 234 ? -25.013 -2.675 8.707 1.00 88.19 234 THR A C 1
ATOM 1898 O O . THR A 1 234 ? -24.159 -3.347 8.136 1.00 88.19 234 THR A O 1
ATOM 1901 N N . ALA A 1 235 ? -25.099 -2.580 10.037 1.00 86.00 235 ALA A N 1
ATOM 1902 C CA . ALA A 1 235 ? -24.125 -3.177 10.954 1.00 86.00 235 ALA A CA 1
ATOM 1903 C C . ALA A 1 235 ? -23.898 -4.682 10.711 1.00 86.00 235 ALA A C 1
ATOM 1905 O O . ALA A 1 235 ? -22.764 -5.142 10.738 1.00 86.00 235 ALA A O 1
ATOM 1906 N N . SER A 1 236 ? -24.949 -5.439 10.375 1.00 86.06 236 SER A N 1
ATOM 1907 C CA . SER A 1 236 ? -24.853 -6.879 10.084 1.00 86.06 236 SER A CA 1
ATOM 1908 C C . SER A 1 236 ? -24.089 -7.233 8.802 1.00 86.06 236 SER A C 1
ATOM 1910 O O . SER A 1 236 ? -23.755 -8.396 8.598 1.00 86.06 236 SER A O 1
ATOM 1912 N N . ALA A 1 237 ? -23.835 -6.256 7.930 1.00 88.44 237 ALA A N 1
ATOM 1913 C CA . ALA A 1 237 ? -23.054 -6.408 6.702 1.00 88.44 237 ALA A CA 1
ATOM 1914 C C . ALA A 1 237 ? -21.656 -5.765 6.817 1.00 88.44 237 ALA A C 1
ATOM 1916 O O . ALA A 1 237 ? -20.947 -5.630 5.813 1.00 88.44 237 ALA A O 1
ATOM 1917 N N . CYS A 1 238 ? -21.272 -5.355 8.030 1.00 90.94 238 CYS A N 1
ATOM 1918 C CA . CYS A 1 238 ? -19.937 -4.882 8.355 1.00 90.94 238 CYS A CA 1
ATOM 1919 C C . CYS A 1 238 ? -19.072 -6.041 8.862 1.00 90.94 238 CYS A C 1
ATOM 1921 O O . CYS A 1 238 ? -19.474 -6.805 9.735 1.00 90.94 238 CYS A O 1
ATOM 1923 N N . PHE A 1 239 ? -17.855 -6.124 8.342 1.00 91.25 239 PHE A N 1
ATOM 1924 C CA . PHE A 1 239 ? -16.797 -6.998 8.824 1.00 91.25 239 PHE A CA 1
ATOM 1925 C C . PHE A 1 239 ? -15.799 -6.154 9.613 1.00 91.25 239 PHE A C 1
ATOM 1927 O O . PHE A 1 239 ? -15.330 -5.130 9.113 1.00 91.25 239 PHE A O 1
ATOM 1934 N N . LEU A 1 240 ? -15.503 -6.584 10.836 1.00 91.19 240 LEU A N 1
ATOM 1935 C CA . LEU A 1 240 ? -14.571 -5.921 11.744 1.00 91.19 240 LEU A CA 1
ATOM 1936 C C . LEU A 1 240 ? -13.162 -6.469 11.561 1.00 91.19 240 LEU A C 1
ATOM 1938 O O . LEU A 1 240 ? -12.983 -7.673 11.370 1.00 91.19 240 LEU A O 1
ATOM 1942 N N . GLU A 1 241 ? -12.180 -5.573 11.604 1.00 90.06 241 GLU A N 1
ATOM 1943 C CA . GLU A 1 241 ? -10.757 -5.903 11.521 1.00 90.06 241 GLU A CA 1
ATOM 1944 C C . GLU A 1 241 ? -10.327 -6.828 10.348 1.00 90.06 241 GLU A C 1
ATOM 1946 O O . GLU A 1 241 ? -9.411 -7.639 10.534 1.00 90.06 241 GLU A O 1
ATOM 1951 N N . PRO A 1 242 ? -10.917 -6.770 9.130 1.00 93.00 242 PRO A N 1
ATOM 1952 C CA . PRO A 1 242 ? -10.507 -7.676 8.068 1.00 93.00 242 PRO A CA 1
ATOM 1953 C C . PRO A 1 242 ? -9.104 -7.326 7.566 1.00 93.00 242 PRO A C 1
ATOM 1955 O O . PRO A 1 242 ? -8.788 -6.174 7.243 1.00 93.00 242 PRO A O 1
ATOM 1958 N N . SER A 1 243 ? -8.270 -8.356 7.462 1.00 93.94 243 SER A N 1
ATOM 1959 C CA . SER A 1 243 ? -6.967 -8.275 6.810 1.00 93.94 243 SER A CA 1
ATOM 1960 C C . SER A 1 243 ? -7.118 -8.337 5.293 1.00 93.94 243 SER A C 1
ATOM 1962 O O . SER A 1 243 ? -7.973 -9.055 4.773 1.00 93.94 243 SER A O 1
ATOM 1964 N N . PHE A 1 244 ? -6.248 -7.634 4.575 1.00 94.06 244 PHE A N 1
ATOM 1965 C CA . PHE A 1 244 ? -6.148 -7.734 3.123 1.00 94.06 244 PHE A CA 1
ATOM 1966 C C . PHE A 1 244 ? -4.694 -7.872 2.678 1.00 94.06 244 PHE A C 1
ATOM 1968 O O . PHE A 1 244 ? -3.765 -7.393 3.333 1.00 94.06 244 PHE A O 1
ATOM 1975 N N . TYR A 1 245 ? -4.525 -8.487 1.512 1.00 95.88 245 TYR A N 1
ATOM 1976 C CA . TYR A 1 245 ? -3.242 -8.670 0.849 1.00 95.88 245 TYR A CA 1
ATOM 1977 C C . TYR A 1 245 ? -3.359 -8.198 -0.596 1.00 95.88 245 TYR A C 1
ATOM 1979 O O . TYR A 1 245 ? -4.349 -8.468 -1.275 1.00 95.88 245 TYR A O 1
ATOM 1987 N N . SER A 1 246 ? -2.346 -7.488 -1.073 1.00 95.75 246 SER A N 1
ATOM 1988 C CA . SER A 1 246 ? -2.264 -7.001 -2.440 1.00 95.75 246 SER A CA 1
ATOM 1989 C C . SER A 1 246 ? -0.866 -7.232 -2.986 1.00 95.75 246 SER A C 1
ATOM 1991 O O . SER A 1 246 ? 0.004 -6.366 -2.916 1.00 95.75 246 SER A O 1
ATOM 1993 N N . GLU A 1 247 ? -0.672 -8.411 -3.570 1.00 95.31 247 GLU A N 1
ATOM 1994 C CA . GLU A 1 247 ? 0.550 -8.770 -4.296 1.00 95.31 247 GLU A CA 1
ATOM 1995 C C . GLU A 1 247 ? 0.827 -7.776 -5.435 1.00 95.31 247 GLU A C 1
ATOM 1997 O O . GLU A 1 247 ? 1.957 -7.339 -5.618 1.00 95.31 247 GLU A O 1
ATOM 2002 N N . THR A 1 248 ? -0.217 -7.300 -6.123 1.00 96.25 248 THR A N 1
ATOM 2003 C CA . THR A 1 248 ? -0.094 -6.286 -7.182 1.00 96.25 248 THR A CA 1
ATOM 2004 C C . THR A 1 248 ? 0.725 -5.069 -6.741 1.00 96.25 248 THR A C 1
ATOM 2006 O O . THR A 1 248 ? 1.544 -4.583 -7.518 1.00 96.25 248 THR A O 1
ATOM 2009 N N . TYR A 1 249 ? 0.535 -4.599 -5.503 1.00 96.19 249 TYR A N 1
ATOM 2010 C CA . TYR A 1 249 ? 1.223 -3.424 -4.961 1.00 96.19 249 TYR A CA 1
ATOM 2011 C C . TYR A 1 249 ? 2.309 -3.758 -3.926 1.00 96.19 249 TYR A C 1
ATOM 2013 O O . TYR A 1 249 ? 2.976 -2.843 -3.449 1.00 96.19 249 TYR A O 1
ATOM 2021 N N . GLY A 1 250 ? 2.497 -5.032 -3.568 1.00 96.38 250 GLY A N 1
ATOM 2022 C CA . GLY A 1 250 ? 3.376 -5.436 -2.466 1.00 96.38 250 GLY A CA 1
ATOM 2023 C C . GLY A 1 250 ? 2.897 -4.934 -1.103 1.00 96.38 250 GLY A C 1
ATOM 2024 O O . GLY A 1 250 ? 3.706 -4.596 -0.239 1.00 96.38 250 GLY A O 1
ATOM 2025 N N . LEU A 1 251 ? 1.579 -4.825 -0.912 1.00 97.12 251 LEU A N 1
ATOM 2026 C CA . LEU A 1 251 ? 0.977 -4.227 0.280 1.00 97.12 251 LEU A CA 1
ATOM 2027 C C . LEU A 1 251 ? 0.115 -5.221 1.048 1.00 97.12 251 LEU A C 1
ATOM 2029 O O . LEU A 1 251 ? -0.559 -6.071 0.470 1.00 97.12 251 LEU A O 1
ATOM 2033 N N . GLN A 1 252 ? 0.080 -5.050 2.360 1.00 97.06 252 GLN A N 1
ATOM 2034 C CA . GLN A 1 252 ? -0.888 -5.685 3.244 1.00 97.06 252 GLN A CA 1
ATOM 2035 C C . GLN A 1 252 ? -1.417 -4.678 4.256 1.00 97.06 252 GLN A C 1
ATOM 2037 O O . GLN A 1 252 ? -0.873 -3.583 4.421 1.00 97.06 252 GLN A O 1
ATOM 2042 N N . GLY A 1 253 ? -2.487 -5.034 4.944 1.00 95.25 253 GLY A N 1
ATOM 2043 C CA . GLY A 1 253 ? -2.961 -4.234 6.054 1.00 95.25 253 GLY A CA 1
ATOM 2044 C C . GLY A 1 253 ? -4.224 -4.792 6.665 1.00 95.25 253 GLY A C 1
ATOM 2045 O O . GLY A 1 253 ? -4.706 -5.865 6.301 1.00 95.25 253 GLY A O 1
ATOM 2046 N N . ARG A 1 254 ? -4.761 -4.013 7.596 1.00 93.75 254 ARG A N 1
ATOM 2047 C CA . ARG A 1 254 ? -5.992 -4.310 8.310 1.00 93.75 254 ARG A CA 1
ATOM 2048 C C . ARG A 1 254 ? -6.887 -3.084 8.258 1.00 93.75 254 ARG A C 1
ATOM 2050 O O . ARG A 1 254 ? -6.420 -1.977 8.521 1.00 93.75 254 ARG A O 1
ATOM 2057 N N . LEU A 1 255 ? -8.135 -3.282 7.864 1.00 91.56 255 LEU A N 1
ATOM 2058 C CA . LEU A 1 255 ? -9.159 -2.241 7.909 1.00 91.56 255 LEU A CA 1
ATOM 2059 C C . LEU A 1 255 ? -9.833 -2.278 9.276 1.00 91.56 255 LEU A C 1
ATOM 2061 O O . LEU A 1 255 ? -9.938 -3.352 9.851 1.00 91.56 255 LEU A O 1
ATOM 2065 N N . ASP A 1 256 ? -10.337 -1.150 9.768 1.00 88.88 256 ASP A N 1
ATOM 2066 C CA . ASP A 1 256 ? -11.150 -1.160 10.992 1.00 88.88 256 ASP A CA 1
ATOM 2067 C C . ASP A 1 256 ? -12.548 -1.742 10.703 1.00 88.88 256 ASP A C 1
ATOM 2069 O O . ASP A 1 256 ? -13.026 -2.622 11.414 1.00 88.88 256 ASP A O 1
ATOM 2073 N N . ILE A 1 257 ? -13.178 -1.304 9.603 1.00 91.19 257 ILE A N 1
ATOM 2074 C CA . ILE A 1 257 ? -14.476 -1.798 9.122 1.00 91.19 257 ILE A CA 1
ATOM 2075 C C . ILE A 1 257 ? -14.435 -1.985 7.604 1.00 91.19 257 ILE A C 1
ATOM 2077 O O . ILE A 1 257 ? -13.997 -1.097 6.870 1.00 91.19 257 ILE A O 1
ATOM 2081 N N . PHE A 1 258 ? -14.990 -3.095 7.121 1.00 92.12 258 PHE A N 1
ATOM 2082 C CA . PHE A 1 258 ? -15.347 -3.290 5.718 1.00 92.12 258 PHE A CA 1
ATOM 2083 C C . PHE A 1 258 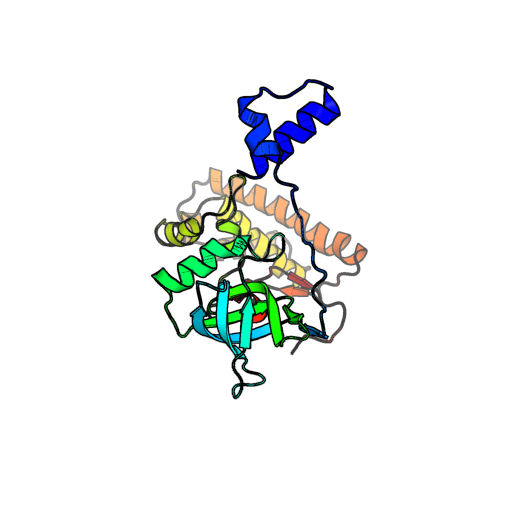? -16.851 -3.522 5.580 1.00 92.12 258 PHE A C 1
ATOM 2085 O O . PHE A 1 258 ? -17.392 -4.461 6.156 1.00 92.12 258 PHE A O 1
ATOM 2092 N N . PHE A 1 259 ? -17.535 -2.690 4.798 1.00 91.75 259 PHE A N 1
ATOM 2093 C CA . PHE A 1 259 ? -18.959 -2.856 4.509 1.00 91.75 259 PHE A CA 1
ATOM 2094 C C . PHE A 1 259 ? -19.152 -3.439 3.110 1.00 91.75 259 PHE A C 1
ATOM 2096 O O . PHE A 1 259 ? -18.714 -2.847 2.121 1.00 91.75 259 PHE A O 1
ATOM 2103 N N . SER A 1 260 ? -19.856 -4.569 3.018 1.00 85.38 260 SER A N 1
ATOM 2104 C CA . SER A 1 260 ? -20.209 -5.165 1.729 1.00 85.38 260 SER A CA 1
ATOM 2105 C C . SER A 1 260 ? -21.668 -4.885 1.374 1.00 85.38 260 SER A C 1
ATOM 2107 O O . SER A 1 260 ? -22.584 -5.401 2.011 1.00 85.38 260 SER A O 1
ATOM 2109 N N . ARG A 1 261 ? -21.905 -4.112 0.303 1.00 76.94 261 ARG A N 1
ATOM 2110 C CA . ARG A 1 261 ? -23.264 -3.866 -0.235 1.00 76.94 261 ARG A CA 1
ATOM 2111 C C . ARG A 1 261 ? -23.927 -5.113 -0.824 1.00 76.94 261 ARG A C 1
ATOM 2113 O O . ARG A 1 261 ? -25.135 -5.123 -1.037 1.00 76.94 261 ARG A O 1
ATOM 2120 N N . THR A 1 262 ? -23.145 -6.143 -1.118 1.00 59.91 262 THR A N 1
ATOM 2121 C CA . THR A 1 262 ? -23.581 -7.385 -1.758 1.00 59.91 262 THR A CA 1
ATOM 2122 C C . THR A 1 262 ? -23.116 -8.567 -0.919 1.00 59.91 262 THR A C 1
ATOM 2124 O O . THR A 1 262 ? -21.951 -8.615 -0.540 1.00 59.91 262 THR A O 1
ATOM 2127 N N . ASN A 1 263 ? -23.965 -9.573 -0.696 1.00 51.16 263 ASN A N 1
ATOM 2128 C CA . ASN A 1 263 ? -23.598 -10.844 -0.039 1.00 51.16 263 ASN A CA 1
ATOM 2129 C C . ASN A 1 263 ? -22.512 -11.668 -0.781 1.00 51.16 263 ASN A C 1
ATOM 2131 O O . ASN A 1 263 ? -22.298 -12.833 -0.462 1.00 51.16 263 ASN A O 1
ATOM 2135 N N . ASN A 1 264 ? -21.821 -11.085 -1.760 1.00 45.44 264 ASN A N 1
ATOM 2136 C CA . ASN A 1 264 ? -20.685 -11.682 -2.439 1.00 45.44 264 ASN A CA 1
ATOM 2137 C C . ASN A 1 264 ? -19.405 -11.127 -1.811 1.00 45.44 264 ASN A C 1
ATOM 2139 O O . ASN A 1 264 ? -18.934 -10.053 -2.185 1.00 45.44 264 ASN A O 1
ATOM 2143 N N . LEU A 1 265 ? -18.872 -11.856 -0.833 1.00 44.84 265 LEU A N 1
ATOM 2144 C CA . LEU A 1 265 ? -17.480 -11.713 -0.412 1.00 44.84 265 LEU A CA 1
ATOM 2145 C C . LEU A 1 265 ? -16.567 -12.002 -1.620 1.00 44.84 265 LEU A C 1
ATOM 2147 O O . LEU A 1 265 ? -16.850 -12.952 -2.357 1.00 44.84 265 LEU A O 1
ATOM 2151 N N . PRO A 1 266 ? -15.489 -11.233 -1.847 1.00 41.25 266 PRO A N 1
ATOM 2152 C CA . PRO A 1 266 ? -14.420 -11.694 -2.718 1.00 41.25 266 PRO A CA 1
ATOM 2153 C C . PRO A 1 266 ? -13.777 -12.924 -2.063 1.00 41.25 266 PRO A C 1
ATOM 2155 O O . PRO A 1 266 ? -13.343 -12.865 -0.913 1.00 41.25 266 PRO A O 1
ATOM 2158 N N . SER A 1 267 ? -13.819 -14.045 -2.784 1.00 37.16 267 SER A N 1
ATOM 2159 C CA . SER A 1 267 ? -13.097 -15.284 -2.479 1.00 37.16 267 SER A CA 1
ATOM 2160 C C . SER A 1 267 ? -11.591 -15.091 -2.545 1.00 37.16 267 SER A C 1
ATOM 2162 O O . SER A 1 267 ? -11.171 -14.422 -3.520 1.00 37.16 267 SER A O 1
#

pLDDT: mean 87.6, std 11.87, range [37.16, 98.25]